Protein AF-A0A1M6T8D4-F1 (afdb_monomer)

Secondary structure (DSSP, 8-state):
-PPPHHHHTHHHHHHHTTHHHHHHHHHH-SS-HHHHHHHHHHHHHHHHHHIIIIITTTTB----S-TTTTHHHHHHHHHHHHHHHHHHHHHHT-EEEE-S---HHHHHHHHHHHHHHHHHHHHHS---HHHHHHHHHHHHHHHHHHH-GGGHHHHHHHHHHHHHHHHHHHHHHHHH-TTHHHHHB-HHHHTS-EETTEEHHHHHHHHHHHHHHHHHHHHHTTEEEE-HHHHHHT--TTSHHHHHHHHHHHHHHHHHHHHHHHHHHHHH----S-HHHHHHHH-

Organism: NCBI:txid1121393

pLDDT: mean 85.68, std 14.43, range [41.94, 98.56]

Mean predicted aligned error: 6.95 Å

Radius of gyration: 19.37 Å; Cα contacts (8 Å, |Δi|>4): 338; chains: 1; bounding box: 54×32×57 Å

InterPro domains:
  IPR017825 Lycopene cyclase domain [PF18916] (131-220)

Sequence (283 aa):
MQSNFLTQYYYLWSVALLVPFWALILYKKRSGWEEIVYIGMLAGAGAMFFDRYVSFRDYWHPQTIFDLYNFESFLYGFFYGGISAKIFEFAAKTDYAPTRPPNPLLLTVVILANAVIFVAMRIVFHLNSVENFVVMLMTTSALLVLIRRDLYKVCAFSGLLILAFNACWYWIILLIYPDAFKDIWSPAIQKGPQLLKIPVLEHWFILAVGCSGSMVYKVMAGSRIAPPEQAEADKEPLRAGRLILRYAGRFAVPIIALGIVLFRMIVFGTTPIHMKKLAAFFM

Foldseek 3Di:
DPDDPCQQCVLQVLLVVLVVVLVVLLVPDPDPNLVLQVQLQVQLVVQLCCCPQAAVPAWWAHRAPDPPSRNSSSSSRNSLLSCLQCVLCVVVVWDKFADDAFDLVVVVVLLVVLLVQLVCCCPVVVDGSLRSLLVSLVVSLVVLCVVVVVCPCQLQVQLVSQLVVVVVSVVVSCVSPVCNCVPITGPVQQPADDDPSHRVSVSSSSSSSSNRSNRVLCNRSNIDIDNPVVRVVSPPDDDRSVSCVVVCVVCVVVVVVSVVLSSCCRRVVDDDPPVVVVVVVVD

Solvent-accessible surface area (backbone atoms only — not comparable to full-atom values): 14925 Å² total; per-residue (Å²): 129,85,76,50,70,69,68,57,45,37,52,55,56,58,42,54,67,42,49,65,57,37,51,48,54,47,71,72,40,92,66,70,51,63,54,31,52,51,44,4,52,54,32,5,55,47,33,24,48,40,46,72,67,59,20,61,81,58,35,49,59,73,56,65,93,45,82,77,70,40,51,60,37,24,51,36,19,22,40,52,32,18,38,33,46,41,48,46,36,66,74,69,68,43,34,61,20,74,74,44,78,57,51,66,67,59,51,51,50,54,54,52,51,39,54,50,48,39,51,46,36,42,71,77,66,62,44,48,49,58,59,30,47,28,54,34,30,42,50,48,32,51,51,51,28,70,77,38,62,87,43,47,61,55,26,55,51,18,10,52,51,40,32,53,52,46,52,52,51,50,48,57,47,40,73,77,40,74,55,51,60,73,76,28,37,27,72,76,52,67,72,44,66,62,53,95,84,38,41,46,64,54,54,49,35,40,24,20,46,8,20,26,46,44,40,54,60,40,62,46,50,24,41,41,85,31,56,52,70,56,17,59,70,59,50,67,88,72,52,67,69,51,48,51,52,61,45,45,68,68,44,45,58,60,52,48,52,50,49,52,51,52,47,45,42,65,69,66,68,50,72,73,71,61,63,68,63,58,52,66,72,76,107

Structure (mmCIF, N/CA/C/O backbone):
data_AF-A0A1M6T8D4-F1
#
_entry.id   AF-A0A1M6T8D4-F1
#
loop_
_atom_site.group_PDB
_atom_site.id
_atom_site.type_symbol
_atom_site.label_atom_id
_atom_site.label_alt_id
_atom_site.label_comp_id
_atom_site.label_asym_id
_atom_site.label_entity_id
_atom_site.label_seq_id
_atom_site.pdbx_PDB_ins_code
_atom_site.Cartn_x
_atom_site.Cartn_y
_atom_site.Cartn_z
_atom_site.occupancy
_atom_site.B_iso_or_equiv
_atom_site.auth_seq_id
_atom_site.auth_comp_id
_atom_site.auth_asym_id
_atom_site.auth_atom_id
_atom_site.pdbx_PDB_model_num
ATOM 1 N N . MET A 1 1 ? 11.322 4.405 -32.050 1.00 53.03 1 MET A N 1
ATOM 2 C CA . MET A 1 1 ? 9.904 4.786 -31.875 1.00 53.03 1 MET A CA 1
ATOM 3 C C . MET A 1 1 ? 9.873 5.991 -30.960 1.00 53.03 1 MET A C 1
ATOM 5 O O . MET A 1 1 ? 10.501 5.929 -29.913 1.00 53.03 1 MET A O 1
ATOM 9 N N . GLN A 1 2 ? 9.235 7.088 -31.364 1.00 53.94 2 GLN A N 1
ATOM 10 C CA . GLN A 1 2 ? 8.987 8.202 -30.447 1.00 53.94 2 GLN A CA 1
ATOM 11 C C . GLN A 1 2 ? 7.985 7.713 -29.395 1.00 53.94 2 GLN A C 1
ATOM 13 O O . GLN A 1 2 ? 6.892 7.281 -29.760 1.00 53.94 2 GLN A O 1
ATOM 18 N N . SER A 1 3 ? 8.368 7.711 -28.117 1.00 71.06 3 SER A N 1
ATOM 19 C CA . SER A 1 3 ? 7.427 7.442 -27.029 1.00 71.06 3 SER A CA 1
ATOM 20 C C . SER A 1 3 ? 6.392 8.559 -27.025 1.00 71.06 3 SER A C 1
ATOM 22 O O . SER A 1 3 ? 6.745 9.736 -26.937 1.00 71.06 3 SER A O 1
ATOM 24 N N . ASN A 1 4 ? 5.113 8.215 -27.162 1.00 84.88 4 ASN A N 1
ATOM 25 C CA . ASN A 1 4 ? 4.063 9.210 -26.995 1.00 84.88 4 ASN A CA 1
ATOM 26 C C . ASN A 1 4 ? 3.994 9.625 -25.511 1.00 84.88 4 ASN A C 1
ATOM 28 O O . ASN A 1 4 ? 4.401 8.875 -24.620 1.00 84.88 4 ASN A O 1
ATOM 32 N N . PHE A 1 5 ? 3.460 10.814 -25.238 1.00 84.88 5 PHE A N 1
ATOM 33 C CA . PHE A 1 5 ? 3.334 11.358 -23.881 1.00 84.88 5 PHE A CA 1
ATOM 34 C C . PHE A 1 5 ? 2.707 10.357 -22.888 1.00 84.88 5 PHE A C 1
ATOM 36 O O . PHE A 1 5 ? 3.157 10.235 -21.753 1.00 84.88 5 PHE A O 1
ATOM 43 N N . LEU A 1 6 ? 1.699 9.594 -23.327 1.00 86.06 6 LEU A N 1
ATOM 44 C CA . LEU A 1 6 ? 0.989 8.625 -22.485 1.00 86.06 6 LEU A CA 1
ATOM 45 C C . LEU A 1 6 ? 1.885 7.477 -22.004 1.00 86.06 6 LEU A C 1
ATOM 47 O O . LEU A 1 6 ? 1.745 7.044 -20.863 1.00 86.06 6 LEU A O 1
ATOM 51 N N . THR A 1 7 ? 2.803 7.003 -22.845 1.00 86.00 7 THR A N 1
ATOM 52 C CA . THR A 1 7 ? 3.765 5.949 -22.481 1.00 86.00 7 THR A CA 1
ATOM 53 C C . THR A 1 7 ? 4.881 6.483 -21.587 1.00 86.00 7 THR A C 1
ATOM 55 O O . THR A 1 7 ? 5.215 5.850 -20.589 1.00 86.00 7 THR A O 1
ATOM 58 N N . GLN A 1 8 ? 5.403 7.677 -21.886 1.00 87.56 8 GLN A N 1
ATOM 59 C CA . GLN A 1 8 ? 6.497 8.290 -21.126 1.00 87.56 8 GLN A CA 1
ATOM 60 C C . GLN A 1 8 ? 6.072 8.690 -19.707 1.00 87.56 8 GLN A C 1
ATOM 62 O O . GLN A 1 8 ? 6.806 8.472 -18.748 1.00 87.56 8 GLN A O 1
ATOM 67 N N . TYR A 1 9 ? 4.869 9.248 -19.558 1.00 90.50 9 TYR A N 1
ATOM 68 C CA . TYR A 1 9 ? 4.347 9.724 -18.272 1.00 90.50 9 TYR A CA 1
ATOM 69 C C . TYR A 1 9 ? 3.345 8.757 -17.642 1.00 90.50 9 TYR A C 1
ATOM 71 O O . TYR A 1 9 ? 2.534 9.159 -16.802 1.00 90.50 9 TYR A O 1
ATOM 79 N N . TYR A 1 10 ? 3.420 7.483 -18.045 1.00 92.69 10 TYR A N 1
ATOM 80 C CA . TYR A 1 10 ? 2.566 6.395 -17.585 1.00 92.69 10 TYR A CA 1
ATOM 81 C C . TYR A 1 10 ? 2.347 6.405 -16.076 1.00 92.69 10 TYR A C 1
ATOM 83 O O . TYR A 1 10 ? 1.214 6.414 -15.589 1.00 92.69 10 TYR A O 1
ATOM 91 N N . TYR A 1 11 ? 3.450 6.438 -15.335 1.00 94.25 11 TYR A N 1
ATOM 92 C CA . TYR A 1 11 ? 3.390 6.253 -13.901 1.00 94.25 11 TYR A CA 1
ATOM 93 C C . TYR A 1 11 ? 2.634 7.393 -13.217 1.00 94.25 11 TYR A C 1
ATOM 95 O O . TYR A 1 11 ? 1.711 7.138 -12.445 1.00 94.25 11 TYR A O 1
ATOM 103 N N . LEU A 1 12 ? 2.919 8.645 -13.587 1.00 95.25 12 LEU A N 1
ATOM 104 C CA . LEU A 1 12 ? 2.241 9.802 -13.009 1.00 95.25 12 LEU A CA 1
ATOM 105 C C . LEU A 1 12 ? 0.730 9.776 -13.263 1.00 95.25 12 LEU A C 1
ATOM 107 O O . LEU A 1 12 ? -0.047 9.966 -12.325 1.00 95.25 12 LEU A O 1
ATOM 111 N N . TRP A 1 13 ? 0.289 9.539 -14.504 1.00 95.50 13 TRP A N 1
ATOM 112 C CA . TRP A 1 13 ? -1.152 9.518 -14.764 1.00 95.50 13 TRP A CA 1
ATOM 113 C C . TRP A 1 13 ? -1.824 8.301 -14.128 1.00 95.50 13 TRP A C 1
ATOM 115 O O . TRP A 1 13 ? -2.956 8.421 -13.660 1.00 95.50 13 TRP A O 1
ATOM 125 N N . SER A 1 14 ? -1.132 7.160 -14.018 1.00 96.12 14 SER A N 1
ATOM 126 C CA . SER A 1 14 ? -1.660 5.987 -13.313 1.00 96.12 14 SER A CA 1
ATOM 127 C C . SER A 1 14 ? -1.903 6.284 -11.828 1.00 96.12 14 SER A C 1
ATOM 129 O O . SER A 1 14 ? -2.940 5.901 -11.283 1.00 96.12 14 SER A O 1
ATOM 131 N N . VAL A 1 15 ? -1.011 7.053 -11.194 1.00 96.94 15 VAL A N 1
ATOM 132 C CA . VAL A 1 15 ? -1.174 7.546 -9.821 1.00 96.94 15 VAL A CA 1
ATOM 133 C C . VAL A 1 15 ? -2.316 8.557 -9.734 1.00 96.94 15 VAL A C 1
ATOM 135 O O . VAL A 1 15 ? -3.113 8.501 -8.797 1.00 96.94 15 VAL A O 1
ATOM 138 N N . ALA A 1 16 ? -2.463 9.439 -10.726 1.00 97.06 16 ALA A N 1
ATOM 139 C CA . ALA A 1 16 ? -3.567 10.396 -10.776 1.00 97.06 16 ALA A CA 1
ATOM 140 C C . ALA A 1 16 ? -4.948 9.708 -10.803 1.00 97.06 16 ALA A C 1
ATOM 142 O O . ALA A 1 16 ? -5.898 10.231 -10.221 1.00 97.06 16 ALA A O 1
ATOM 143 N N . LEU A 1 17 ? -5.061 8.505 -11.385 1.00 97.25 17 LEU A N 1
ATOM 144 C CA . LEU A 1 17 ? -6.298 7.710 -11.357 1.00 97.25 17 LEU A CA 1
ATOM 145 C C . LEU A 1 17 ? -6.717 7.263 -9.947 1.00 97.25 17 LEU A C 1
ATOM 147 O O . LEU A 1 17 ? -7.884 6.930 -9.744 1.00 97.25 17 LEU A O 1
ATOM 151 N N . LEU A 1 18 ? -5.811 7.267 -8.965 1.00 97.81 18 LEU A N 1
ATOM 152 C CA . LEU A 1 18 ? -6.138 6.937 -7.574 1.00 97.81 18 LEU A CA 1
ATOM 153 C C . LEU A 1 18 ? -6.827 8.101 -6.846 1.00 97.81 18 LEU A C 1
ATOM 155 O O . LEU A 1 18 ? -7.581 7.874 -5.896 1.00 97.81 18 LEU A O 1
ATOM 159 N N . VAL A 1 19 ? -6.605 9.342 -7.296 1.00 98.12 19 VAL A N 1
ATOM 160 C CA . VAL A 1 19 ? -7.076 10.562 -6.621 1.00 98.12 19 VAL A CA 1
ATOM 161 C C . VAL A 1 19 ? -8.599 10.597 -6.462 1.00 98.12 19 VAL A C 1
ATOM 163 O O . VAL A 1 19 ? -9.046 10.853 -5.343 1.00 98.12 19 VAL A O 1
ATOM 166 N N . PRO A 1 20 ? -9.429 10.297 -7.485 1.00 97.62 20 PRO A N 1
ATOM 167 C CA . PRO A 1 20 ? -10.883 10.321 -7.329 1.00 97.62 20 PRO A CA 1
ATOM 168 C C . PRO A 1 20 ? -11.388 9.335 -6.270 1.00 97.62 20 PRO A C 1
ATOM 170 O O . PRO A 1 20 ? -12.283 9.669 -5.495 1.00 97.62 20 PRO A O 1
ATOM 173 N N . PHE A 1 21 ? -10.797 8.140 -6.191 1.00 96.69 21 PHE A N 1
ATOM 174 C CA . PHE A 1 21 ? -11.181 7.125 -5.206 1.00 96.69 21 PHE A CA 1
ATOM 175 C C . PHE A 1 21 ? -10.754 7.516 -3.796 1.00 96.69 21 PHE A C 1
ATOM 177 O O . PHE A 1 21 ? -11.548 7.426 -2.859 1.00 96.69 21 PHE A O 1
ATOM 184 N N . TRP A 1 22 ? -9.521 7.999 -3.651 1.00 97.44 22 TRP A N 1
ATOM 185 C CA . TRP A 1 22 ? -9.023 8.502 -2.378 1.00 97.44 22 TRP A CA 1
ATOM 186 C C . TRP A 1 22 ? -9.869 9.681 -1.876 1.00 97.44 22 TRP A C 1
ATOM 188 O O . TRP A 1 22 ? -10.326 9.672 -0.732 1.00 97.44 22 TRP A O 1
ATOM 198 N N . ALA A 1 23 ? -10.165 10.647 -2.752 1.00 96.88 23 ALA A N 1
ATOM 199 C CA . ALA A 1 23 ? -11.003 11.800 -2.440 1.00 96.88 23 ALA A CA 1
ATOM 200 C C . ALA A 1 23 ? -12.442 11.390 -2.097 1.00 96.88 23 ALA A C 1
ATOM 202 O O . ALA A 1 23 ? -13.031 11.955 -1.179 1.00 96.88 23 ALA A O 1
ATOM 203 N N . LEU A 1 24 ? -13.002 10.382 -2.775 1.00 96.31 24 LEU A N 1
ATOM 204 C CA . LEU A 1 24 ? -14.327 9.845 -2.462 1.00 96.31 24 LEU A CA 1
ATOM 205 C C . LEU A 1 24 ? -14.374 9.225 -1.060 1.00 96.31 24 LEU A C 1
ATOM 207 O O . LEU A 1 24 ? -15.311 9.501 -0.307 1.00 96.31 24 LEU A O 1
ATOM 211 N N . ILE A 1 25 ? -13.379 8.407 -0.699 1.00 94.81 25 ILE A N 1
ATOM 212 C CA . ILE A 1 25 ? -13.287 7.807 0.641 1.00 94.81 25 ILE A CA 1
ATOM 213 C C . ILE A 1 25 ? -13.149 8.910 1.693 1.00 94.81 25 ILE A C 1
ATOM 215 O O . ILE A 1 25 ? -13.871 8.886 2.691 1.00 94.81 25 ILE A O 1
ATOM 219 N N . LEU A 1 26 ? -12.280 9.894 1.443 1.00 93.62 26 LEU A N 1
ATOM 220 C CA . LEU A 1 26 ? -12.078 11.035 2.330 1.00 93.62 26 LEU A CA 1
ATOM 221 C C . LEU A 1 26 ? -13.370 11.844 2.515 1.00 93.62 26 LEU A C 1
ATOM 223 O O . LEU A 1 26 ? -13.772 12.102 3.643 1.00 93.62 26 LEU A O 1
ATOM 227 N N . TYR A 1 27 ? -14.056 12.186 1.423 1.00 94.12 27 TYR A N 1
ATOM 228 C CA . TYR A 1 27 ? -15.293 12.968 1.441 1.00 94.12 27 TYR A CA 1
ATOM 229 C C . TYR A 1 27 ? -16.439 12.245 2.161 1.00 94.12 27 TYR A C 1
ATOM 231 O O . TYR A 1 27 ? -17.217 12.859 2.890 1.00 94.12 27 TYR A O 1
ATOM 239 N N . LYS A 1 28 ? -16.562 10.925 1.972 1.00 92.38 28 LYS A N 1
ATOM 240 C CA . LYS A 1 28 ? -17.607 10.122 2.629 1.00 92.38 28 LYS A CA 1
ATOM 241 C C . LYS A 1 28 ? -17.328 9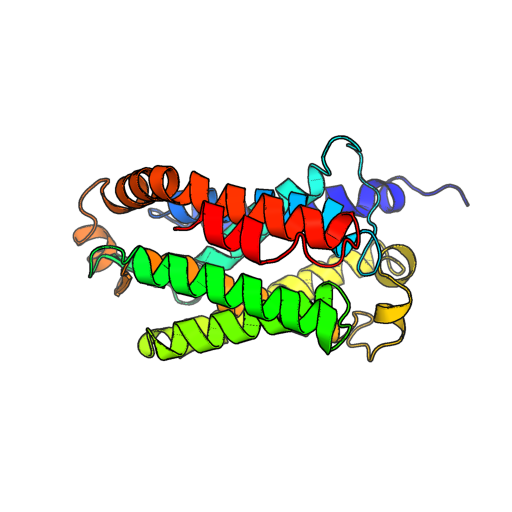.884 4.112 1.00 92.38 28 LYS A C 1
ATOM 243 O O . LYS A 1 28 ? -18.258 9.556 4.853 1.00 92.38 28 LYS A O 1
ATOM 248 N N . LYS A 1 29 ? -16.084 10.040 4.563 1.00 83.38 29 LYS A N 1
ATOM 249 C CA . LYS A 1 29 ? -15.707 9.872 5.965 1.00 83.38 29 LYS A CA 1
ATOM 250 C C . LYS A 1 29 ? -15.914 11.179 6.728 1.00 83.38 29 LYS A C 1
ATOM 252 O O . LYS A 1 29 ? -15.123 12.105 6.636 1.00 83.38 29 LYS A O 1
ATOM 257 N N . ARG A 1 30 ? -16.967 11.217 7.553 1.00 76.81 30 ARG A N 1
ATOM 258 C CA . ARG A 1 30 ? -17.223 12.335 8.484 1.00 76.81 30 ARG A CA 1
ATOM 259 C C . ARG A 1 30 ? -16.130 12.489 9.548 1.00 76.81 30 ARG A C 1
ATOM 261 O O . ARG A 1 30 ? -15.929 13.579 10.065 1.00 76.81 30 ARG A O 1
ATOM 268 N N . SER A 1 31 ? -15.437 11.405 9.890 1.00 77.69 31 SER A N 1
ATOM 269 C CA . SER A 1 31 ? -14.395 11.374 10.919 1.00 77.69 31 SER A CA 1
ATOM 270 C C . SER A 1 31 ? -13.369 10.270 10.634 1.00 77.69 31 SER A C 1
ATOM 272 O O . SER A 1 31 ? -13.644 9.339 9.873 1.00 77.69 31 SER A O 1
ATOM 274 N N . GLY A 1 32 ? -12.174 10.375 11.229 1.00 77.62 32 GLY A N 1
ATOM 275 C CA . GLY A 1 32 ? -11.071 9.436 10.982 1.00 77.62 32 GLY A CA 1
ATOM 276 C C . GLY A 1 32 ? -10.345 9.671 9.654 1.00 77.62 32 GLY A C 1
ATOM 277 O O . GLY A 1 32 ? -9.697 8.758 9.139 1.00 77.62 32 GLY A O 1
ATOM 278 N N . TRP A 1 33 ? -10.456 10.877 9.089 1.00 86.94 33 TRP A N 1
ATOM 279 C CA . TRP A 1 33 ? -9.688 11.294 7.912 1.00 86.94 33 TRP A CA 1
ATOM 280 C C . TRP A 1 33 ? -8.189 11.351 8.217 1.00 86.94 33 TRP A C 1
ATOM 282 O O . TRP A 1 33 ? -7.358 11.137 7.336 1.00 86.94 33 TRP A O 1
ATOM 292 N N . GLU A 1 34 ? -7.842 11.585 9.482 1.00 83.88 34 GLU A N 1
ATOM 293 C CA . GLU A 1 34 ? -6.470 11.627 9.958 1.00 83.88 34 GLU A CA 1
ATOM 294 C C . GLU A 1 34 ? -5.766 10.301 9.687 1.00 83.88 34 GLU A C 1
ATOM 296 O O . GLU A 1 34 ? -4.620 10.292 9.265 1.00 83.88 34 GLU A O 1
ATOM 301 N N . GLU A 1 35 ? -6.458 9.173 9.864 1.00 85.50 35 GLU A N 1
ATOM 302 C CA . GLU A 1 35 ? -5.905 7.849 9.576 1.00 85.50 35 GLU A CA 1
ATOM 303 C C . GLU A 1 35 ? -5.572 7.685 8.090 1.00 85.50 35 GLU A C 1
ATOM 305 O O . GLU A 1 35 ? -4.501 7.176 7.766 1.00 85.50 35 GLU A O 1
ATOM 310 N N . ILE A 1 36 ? -6.439 8.170 7.194 1.00 91.56 36 ILE A N 1
ATOM 311 C CA . ILE A 1 36 ? -6.199 8.142 5.743 1.00 91.56 36 ILE A CA 1
ATOM 312 C C . ILE A 1 36 ? -4.914 8.903 5.419 1.00 91.56 36 ILE A C 1
ATOM 314 O O . ILE A 1 36 ? -4.052 8.391 4.707 1.00 91.56 36 ILE A O 1
ATOM 318 N N . VAL A 1 37 ? -4.777 10.113 5.965 1.00 91.25 37 VAL A N 1
ATOM 319 C CA . VAL A 1 37 ? -3.615 10.971 5.719 1.00 91.25 37 VAL A CA 1
ATOM 320 C C . VAL A 1 37 ? -2.362 10.391 6.371 1.00 91.25 37 VAL A C 1
ATOM 322 O O . VAL A 1 37 ? -1.332 10.308 5.715 1.00 91.25 37 VAL A O 1
ATOM 325 N N . TYR A 1 38 ? -2.420 9.946 7.627 1.00 86.00 38 TYR A N 1
ATOM 326 C CA . TYR A 1 38 ? -1.253 9.423 8.343 1.00 86.00 38 TYR A CA 1
ATOM 327 C C . TYR A 1 38 ? -0.745 8.112 7.751 1.00 86.00 38 TYR A C 1
ATOM 329 O O . TYR A 1 38 ? 0.457 7.978 7.519 1.00 86.00 38 TYR A O 1
ATOM 337 N N . ILE A 1 39 ? -1.635 7.152 7.489 1.00 88.56 39 ILE A N 1
ATOM 338 C CA . ILE A 1 39 ? -1.240 5.897 6.845 1.00 88.56 39 ILE A CA 1
ATOM 339 C C . ILE A 1 39 ? -0.781 6.163 5.415 1.00 88.56 39 ILE A C 1
ATOM 341 O O . ILE A 1 39 ? 0.224 5.588 5.007 1.00 88.56 39 ILE A O 1
ATOM 345 N N . GLY A 1 40 ? -1.422 7.094 4.703 1.00 93.75 40 GLY A N 1
ATOM 346 C CA . GLY A 1 40 ? -0.935 7.584 3.418 1.00 93.75 40 GLY A CA 1
ATOM 347 C C . GLY A 1 40 ? 0.495 8.122 3.511 1.00 93.75 40 GLY A C 1
ATOM 348 O O . GLY A 1 40 ? 1.368 7.659 2.791 1.00 93.75 40 GLY A O 1
ATOM 349 N N . MET A 1 41 ? 0.795 9.033 4.438 1.00 92.00 41 MET A N 1
ATOM 350 C CA . MET A 1 41 ? 2.144 9.593 4.603 1.00 92.00 41 MET A CA 1
ATOM 351 C C . MET A 1 41 ? 3.197 8.510 4.871 1.00 92.00 41 MET A C 1
ATOM 353 O O . MET A 1 41 ? 4.269 8.526 4.264 1.00 92.00 41 MET A O 1
ATOM 357 N N . LEU A 1 42 ? 2.891 7.552 5.754 1.00 88.94 42 LEU A N 1
ATOM 358 C CA . LEU A 1 42 ? 3.794 6.442 6.064 1.00 88.94 42 LEU A CA 1
ATOM 359 C C . LEU A 1 42 ? 3.994 5.516 4.860 1.00 88.94 42 LEU A C 1
ATOM 361 O O . LEU A 1 42 ? 5.126 5.144 4.555 1.00 88.94 42 LEU A O 1
ATOM 365 N N . ALA A 1 43 ? 2.913 5.167 4.162 1.00 93.31 43 ALA A N 1
ATOM 366 C CA . ALA A 1 43 ? 2.962 4.323 2.976 1.00 93.31 43 ALA A CA 1
ATOM 367 C C . ALA A 1 43 ? 3.665 5.020 1.804 1.00 93.31 43 ALA A C 1
ATOM 369 O O . ALA A 1 43 ? 4.441 4.378 1.108 1.00 93.31 43 ALA A O 1
ATOM 370 N N . GLY A 1 44 ? 3.470 6.327 1.622 1.00 95.19 44 GLY A N 1
ATOM 371 C CA . GLY A 1 44 ? 4.169 7.143 0.630 1.00 95.19 44 GLY A CA 1
ATOM 372 C C . GLY A 1 44 ? 5.669 7.194 0.890 1.00 95.19 44 GLY A C 1
ATOM 373 O O . GLY A 1 44 ? 6.464 6.877 0.008 1.00 95.19 44 GLY A O 1
ATOM 374 N N . ALA A 1 45 ? 6.081 7.507 2.122 1.00 91.62 45 ALA A N 1
ATOM 375 C CA . ALA A 1 45 ? 7.497 7.487 2.492 1.00 91.62 45 ALA A CA 1
ATOM 376 C C . ALA A 1 45 ? 8.112 6.082 2.331 1.00 91.62 45 ALA A C 1
ATOM 378 O O . ALA A 1 45 ? 9.230 5.943 1.832 1.00 91.62 45 ALA A O 1
ATOM 379 N N . GLY A 1 46 ? 7.366 5.040 2.711 1.00 90.25 46 GLY A N 1
ATOM 380 C CA . GLY A 1 46 ? 7.769 3.647 2.537 1.00 90.25 46 GLY A CA 1
ATOM 381 C C . GLY A 1 46 ? 7.911 3.244 1.069 1.00 90.25 46 GLY A C 1
ATOM 382 O O . GLY A 1 46 ? 8.911 2.628 0.712 1.00 90.25 46 GLY A O 1
ATOM 383 N N . ALA A 1 47 ? 6.961 3.627 0.215 1.00 93.31 47 ALA A N 1
ATOM 384 C CA . ALA A 1 47 ? 6.985 3.355 -1.220 1.00 93.31 47 ALA A CA 1
ATOM 385 C C . ALA A 1 47 ? 8.155 4.068 -1.901 1.00 93.31 47 ALA A C 1
ATOM 387 O O . ALA A 1 47 ? 8.887 3.442 -2.657 1.00 93.31 47 ALA A O 1
ATOM 388 N N . MET A 1 48 ? 8.398 5.334 -1.560 1.00 92.31 48 MET A N 1
ATOM 389 C CA . MET A 1 48 ? 9.554 6.097 -2.029 1.00 92.31 48 MET A CA 1
ATOM 390 C C . MET A 1 48 ? 10.886 5.411 -1.680 1.00 92.31 48 MET A C 1
ATOM 392 O O . MET A 1 48 ? 11.766 5.268 -2.529 1.00 92.31 48 MET A O 1
ATOM 396 N N . PHE A 1 49 ? 11.031 4.950 -0.433 1.00 89.75 49 PHE A N 1
ATOM 397 C CA . PHE A 1 49 ? 12.222 4.224 0.012 1.00 89.75 49 PHE A CA 1
ATOM 398 C C . PHE A 1 49 ? 12.366 2.867 -0.687 1.00 89.75 49 PHE A C 1
ATOM 400 O O . PHE A 1 49 ? 13.446 2.530 -1.178 1.00 89.75 49 PHE A O 1
ATOM 407 N N . PHE A 1 50 ? 11.285 2.086 -0.716 1.00 89.56 50 PHE A N 1
ATOM 408 C CA . PHE A 1 50 ? 11.260 0.756 -1.313 1.00 89.56 50 PHE A CA 1
ATOM 409 C C . PHE A 1 50 ? 11.624 0.816 -2.791 1.00 89.56 50 PHE A C 1
ATOM 411 O O . PHE A 1 50 ? 12.511 0.089 -3.237 1.00 89.56 50 PHE A O 1
ATOM 418 N N . ASP A 1 51 ? 10.987 1.727 -3.518 1.00 90.50 51 ASP A N 1
ATOM 419 C CA . ASP A 1 51 ? 11.193 1.903 -4.940 1.00 90.50 51 ASP A CA 1
ATOM 420 C C . ASP A 1 51 ? 12.669 2.180 -5.241 1.00 90.50 51 ASP A C 1
ATOM 422 O O . ASP A 1 51 ? 13.317 1.393 -5.930 1.00 90.50 51 ASP A O 1
ATOM 426 N N . ARG A 1 52 ? 13.244 3.203 -4.594 1.00 87.56 52 ARG A N 1
ATOM 427 C CA . ARG A 1 52 ? 14.617 3.656 -4.848 1.00 87.56 52 ARG A CA 1
ATOM 428 C C . ARG A 1 52 ? 15.702 2.673 -4.410 1.00 87.56 52 ARG A C 1
ATOM 430 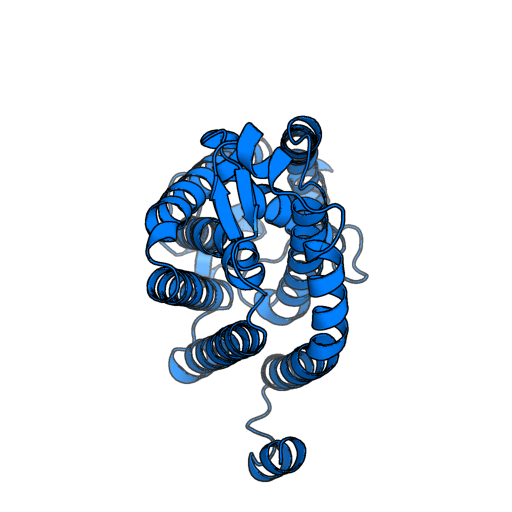O O . ARG A 1 52 ? 16.713 2.544 -5.100 1.00 87.56 52 ARG A O 1
ATOM 437 N N . TYR A 1 53 ? 15.555 2.053 -3.242 1.00 86.94 53 TYR A N 1
ATOM 438 C CA . TYR A 1 53 ? 16.676 1.367 -2.585 1.00 86.94 53 TYR A CA 1
ATOM 439 C C . TYR A 1 53 ? 16.551 -0.144 -2.534 1.00 86.94 53 TYR A C 1
ATOM 441 O O . TYR A 1 53 ? 17.558 -0.827 -2.349 1.00 86.94 53 TYR A O 1
ATOM 449 N N . VAL A 1 54 ? 15.339 -0.665 -2.681 1.00 87.81 54 VAL A N 1
ATOM 450 C CA . VAL A 1 54 ? 15.079 -2.098 -2.568 1.00 87.81 54 VAL A CA 1
ATOM 451 C C . VAL A 1 54 ? 14.764 -2.657 -3.948 1.00 87.81 54 VAL A C 1
ATOM 453 O O . VAL A 1 54 ? 15.449 -3.555 -4.424 1.00 87.81 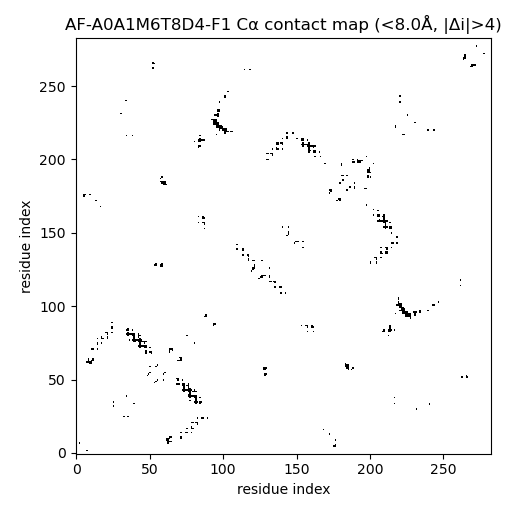54 VAL A O 1
ATOM 456 N N . SER A 1 55 ? 13.780 -2.064 -4.616 1.00 90.38 55 SER A N 1
ATOM 457 C CA . SER A 1 55 ? 13.103 -2.678 -5.750 1.00 90.38 55 SER A CA 1
ATOM 458 C C . SER A 1 55 ? 13.693 -2.313 -7.118 1.00 90.38 55 SER A C 1
ATOM 460 O O . SER A 1 55 ? 13.572 -3.092 -8.062 1.00 90.38 55 SER A O 1
ATOM 462 N N . PHE A 1 56 ? 14.430 -1.195 -7.200 1.00 87.44 56 PHE A N 1
ATOM 463 C CA . PHE A 1 56 ? 15.060 -0.674 -8.423 1.00 87.44 56 PHE A CA 1
ATOM 464 C C . PHE A 1 56 ? 16.104 -1.606 -9.067 1.00 87.44 56 PHE A C 1
ATOM 466 O O . PHE A 1 56 ? 16.782 -1.206 -10.002 1.00 87.44 56 PHE A O 1
ATOM 473 N N . ARG A 1 57 ? 16.337 -2.827 -8.585 1.00 88.69 57 ARG A N 1
ATOM 474 C CA . ARG A 1 57 ? 17.269 -3.767 -9.242 1.00 88.69 57 ARG A CA 1
ATOM 475 C C . ARG A 1 57 ? 16.591 -4.999 -9.816 1.00 88.69 57 ARG A C 1
ATOM 477 O O . ARG A 1 57 ? 17.141 -5.601 -10.731 1.00 88.69 57 ARG A O 1
ATOM 484 N N . ASP A 1 58 ? 15.459 -5.405 -9.257 1.00 93.31 58 ASP A N 1
ATOM 485 C CA . ASP A 1 58 ? 14.886 -6.728 -9.506 1.00 93.31 58 ASP A CA 1
ATOM 486 C C . ASP A 1 58 ? 13.353 -6.757 -9.563 1.00 93.31 58 ASP A C 1
ATOM 488 O O . ASP A 1 58 ? 12.795 -7.812 -9.871 1.00 93.31 58 ASP A O 1
ATOM 492 N N . TYR A 1 59 ? 12.669 -5.634 -9.318 1.00 94.44 59 TYR A N 1
ATOM 493 C CA . TYR A 1 59 ? 11.210 -5.580 -9.301 1.00 94.44 59 TYR A CA 1
ATOM 494 C C . TYR A 1 59 ? 10.616 -4.835 -10.498 1.00 94.44 59 TYR A C 1
ATOM 496 O O . TYR A 1 59 ? 10.095 -5.456 -11.421 1.00 94.44 59 TYR A O 1
ATOM 504 N N . TRP A 1 60 ? 10.662 -3.510 -10.467 1.00 92.19 60 TRP A N 1
ATOM 505 C CA . TRP A 1 60 ? 9.973 -2.639 -11.410 1.00 92.19 60 TRP A CA 1
ATOM 506 C C . TRP A 1 60 ? 10.742 -1.320 -11.536 1.00 92.19 60 TRP A C 1
ATOM 508 O O . TRP A 1 60 ? 11.450 -0.921 -10.609 1.00 92.19 60 TRP A O 1
ATOM 518 N N . HIS A 1 61 ? 10.662 -0.680 -12.703 1.00 90.06 61 HIS A N 1
ATOM 519 C CA . HIS A 1 61 ? 11.460 0.506 -13.027 1.00 90.06 61 HIS A CA 1
ATOM 520 C C . HIS A 1 61 ? 10.635 1.512 -13.843 1.00 90.06 61 HIS A C 1
ATOM 522 O O . HIS A 1 61 ? 10.873 1.686 -15.042 1.00 90.06 61 HIS A O 1
ATOM 528 N N . PRO A 1 62 ? 9.623 2.154 -13.236 1.00 91.12 62 PRO A N 1
ATOM 529 C CA . PRO A 1 62 ? 8.831 3.147 -13.944 1.00 91.12 62 PRO A CA 1
ATOM 530 C C . PRO A 1 62 ? 9.683 4.369 -14.303 1.00 91.12 62 PRO A C 1
ATOM 532 O O . PRO A 1 62 ? 10.579 4.766 -13.558 1.00 91.12 62 PRO A O 1
ATOM 535 N N . GLN A 1 63 ? 9.368 5.002 -15.433 1.00 89.62 63 GLN A N 1
ATOM 536 C CA . GLN A 1 63 ? 9.885 6.335 -15.731 1.00 89.62 63 GLN A CA 1
ATOM 537 C C . GLN A 1 63 ? 9.157 7.364 -14.856 1.00 89.62 63 GLN A C 1
ATOM 539 O O . GLN A 1 63 ? 7.924 7.408 -14.822 1.00 89.62 63 GLN A O 1
ATOM 544 N N . THR A 1 64 ? 9.928 8.182 -14.144 1.00 91.31 64 THR A N 1
ATOM 545 C CA . THR A 1 64 ? 9.452 9.283 -13.295 1.00 91.31 64 THR A CA 1
ATOM 546 C C . THR A 1 64 ? 9.757 10.626 -13.956 1.00 91.31 64 THR A C 1
ATOM 548 O O . THR A 1 64 ? 10.732 10.748 -14.694 1.00 91.31 64 THR A O 1
ATOM 551 N N . ILE A 1 65 ? 8.942 11.652 -13.698 1.00 88.62 65 ILE A N 1
ATOM 552 C CA . ILE A 1 65 ? 9.238 13.037 -14.104 1.00 88.62 65 ILE A CA 1
ATOM 553 C C . ILE A 1 65 ? 10.313 13.615 -13.193 1.00 88.62 65 ILE A C 1
ATOM 555 O O . ILE A 1 65 ? 11.216 14.319 -13.646 1.00 88.62 65 ILE A O 1
ATOM 559 N N . PHE A 1 66 ? 10.197 13.325 -11.898 1.00 82.81 66 PHE A N 1
ATOM 560 C CA . PHE A 1 66 ? 11.107 13.828 -10.886 1.00 82.81 66 PHE A CA 1
ATOM 561 C C . PHE A 1 66 ? 12.086 12.733 -10.463 1.00 82.81 66 PHE A C 1
ATOM 563 O O . PHE A 1 66 ? 11.800 11.929 -9.579 1.00 82.81 66 PHE A O 1
ATOM 570 N N . ASP A 1 67 ? 13.290 12.764 -11.038 1.00 76.62 67 ASP A N 1
ATOM 571 C CA . ASP A 1 67 ? 14.406 11.903 -10.610 1.00 76.62 67 ASP A CA 1
ATOM 572 C C . ASP A 1 67 ? 14.810 12.152 -9.146 1.00 76.62 67 ASP A C 1
ATOM 574 O O . ASP A 1 67 ? 15.417 11.300 -8.486 1.00 76.62 67 ASP A O 1
ATOM 578 N N . LEU A 1 68 ? 14.482 13.338 -8.619 1.00 68.38 68 LEU A N 1
ATOM 579 C CA . LEU A 1 68 ? 14.738 13.699 -7.234 1.00 68.38 68 LEU A CA 1
ATOM 580 C C . LEU A 1 68 ? 13.726 12.984 -6.324 1.00 68.38 68 LEU A C 1
ATOM 582 O O . LEU A 1 68 ? 12.618 13.462 -6.092 1.00 68.38 68 LEU A O 1
ATOM 586 N N . TYR A 1 69 ? 14.153 11.843 -5.784 1.00 71.44 69 TYR A N 1
ATOM 587 C CA . TYR A 1 69 ? 13.444 11.055 -4.771 1.00 71.44 69 TYR A CA 1
ATOM 588 C C . TYR A 1 69 ? 12.155 10.353 -5.229 1.00 71.44 69 TYR A C 1
ATOM 590 O O . TYR A 1 69 ? 11.359 10.017 -4.366 1.00 71.44 69 TYR A O 1
ATOM 598 N N . ASN A 1 70 ? 11.947 10.075 -6.522 1.00 86.69 70 ASN A N 1
ATOM 599 C CA . ASN A 1 70 ? 10.798 9.296 -7.026 1.00 86.69 70 ASN A CA 1
ATOM 600 C C . ASN A 1 70 ? 9.461 9.756 -6.401 1.00 86.69 70 ASN A C 1
ATOM 602 O O . ASN A 1 70 ? 8.756 8.981 -5.744 1.00 86.69 70 ASN A O 1
ATOM 606 N N . PHE A 1 71 ? 9.136 11.044 -6.542 1.00 92.75 71 PHE A N 1
ATOM 607 C CA . PHE A 1 71 ? 7.971 11.659 -5.892 1.00 92.75 71 PHE A CA 1
ATOM 608 C C . PHE A 1 71 ? 6.645 10.980 -6.278 1.00 92.75 71 PHE A C 1
ATOM 610 O O . PHE A 1 71 ? 5.723 10.880 -5.470 1.00 92.75 71 PHE A O 1
ATOM 617 N N . GLU A 1 72 ? 6.560 10.435 -7.486 1.00 94.94 72 GLU A N 1
ATOM 618 C CA . GLU A 1 72 ? 5.432 9.641 -7.964 1.00 94.94 72 GLU A CA 1
ATOM 619 C C . GLU A 1 72 ? 5.222 8.379 -7.116 1.00 94.94 72 GLU A C 1
ATOM 621 O O . GLU A 1 72 ? 4.081 8.029 -6.824 1.00 94.94 72 GLU A O 1
ATOM 626 N N . SER A 1 73 ? 6.299 7.755 -6.628 1.00 94.88 73 SER A N 1
ATOM 627 C CA . SER A 1 73 ? 6.237 6.622 -5.695 1.00 94.88 73 SER A CA 1
ATOM 628 C C . SER A 1 73 ? 5.757 7.030 -4.314 1.00 94.88 73 SER A C 1
ATOM 630 O O . SER A 1 73 ? 4.990 6.291 -3.691 1.00 94.88 73 SER A O 1
ATOM 632 N N . PHE A 1 74 ? 6.103 8.237 -3.865 1.00 95.62 74 PHE A N 1
ATOM 633 C CA . PHE A 1 74 ? 5.484 8.808 -2.674 1.00 95.62 74 PHE A CA 1
ATOM 634 C C . PHE A 1 74 ? 3.973 9.004 -2.862 1.00 95.62 74 PHE A C 1
ATOM 636 O O . PHE A 1 74 ? 3.194 8.565 -2.017 1.00 95.62 74 PHE A O 1
ATOM 643 N N . LEU A 1 75 ? 3.547 9.613 -3.973 1.00 97.38 75 LEU A N 1
ATOM 644 C CA . LEU A 1 75 ? 2.128 9.842 -4.259 1.00 97.38 75 LEU A CA 1
ATOM 645 C C . LEU A 1 75 ? 1.347 8.530 -4.399 1.00 97.38 75 LEU A C 1
ATOM 647 O O . LEU A 1 75 ? 0.259 8.408 -3.834 1.00 97.38 75 LEU A O 1
ATOM 651 N N . TYR A 1 76 ? 1.915 7.537 -5.090 1.00 97.25 76 TYR A N 1
ATOM 652 C CA . TYR A 1 76 ? 1.346 6.196 -5.192 1.00 97.25 76 TYR A CA 1
ATOM 653 C C . TYR A 1 76 ? 1.103 5.607 -3.802 1.00 97.25 76 TYR A C 1
ATOM 655 O O . TYR A 1 76 ? -0.034 5.284 -3.459 1.00 97.25 76 TYR A O 1
ATOM 663 N N . GLY A 1 77 ? 2.146 5.538 -2.966 1.00 96.75 77 GLY A N 1
ATOM 664 C CA . GLY A 1 77 ? 2.022 5.012 -1.609 1.00 96.75 77 GLY A CA 1
ATOM 665 C C . GLY A 1 77 ? 1.052 5.826 -0.749 1.00 96.75 77 GLY A C 1
ATOM 666 O O . GLY A 1 77 ? 0.292 5.242 0.020 1.00 96.75 77 GLY A O 1
ATOM 667 N N . PHE A 1 78 ? 1.005 7.149 -0.921 1.00 97.44 78 PHE A N 1
ATOM 668 C CA . PHE A 1 78 ? 0.090 8.026 -0.196 1.00 97.44 78 PHE A CA 1
ATOM 669 C C . PHE A 1 78 ? -1.377 7.733 -0.505 1.00 97.44 78 PHE A C 1
ATOM 671 O O . PHE A 1 78 ? -2.159 7.444 0.408 1.00 97.44 78 PHE A O 1
ATOM 678 N N . PHE A 1 79 ? -1.756 7.761 -1.784 1.00 98.25 79 PHE A N 1
ATOM 679 C CA . PHE A 1 79 ? -3.140 7.509 -2.174 1.00 98.25 79 PHE A CA 1
ATOM 680 C C . PHE A 1 79 ? -3.519 6.048 -1.933 1.00 98.25 79 PHE A C 1
ATOM 682 O O . PHE A 1 79 ? -4.546 5.770 -1.311 1.00 98.25 79 PHE A O 1
ATOM 689 N N . TYR A 1 80 ? -2.672 5.109 -2.352 1.00 97.81 80 TYR A N 1
ATOM 690 C CA . TYR A 1 80 ? -2.956 3.682 -2.241 1.00 97.81 80 TYR A CA 1
ATOM 691 C C . TYR A 1 80 ? -2.985 3.203 -0.784 1.00 97.81 80 TYR A C 1
ATOM 693 O O . TYR A 1 80 ? -3.890 2.468 -0.384 1.00 97.81 80 TYR A O 1
ATOM 701 N N . GLY A 1 81 ? -2.048 3.671 0.047 1.00 96.31 81 GLY A N 1
ATOM 702 C CA . GLY A 1 81 ? -2.017 3.388 1.481 1.00 96.31 81 GLY A CA 1
ATOM 703 C C . GLY A 1 81 ? -3.231 3.955 2.214 1.00 96.31 81 GLY A C 1
ATOM 704 O O . GLY A 1 81 ? -3.848 3.249 3.013 1.00 96.31 81 GLY A O 1
ATOM 705 N N . GLY A 1 82 ? -3.632 5.190 1.892 1.00 96.00 82 GLY A N 1
ATOM 706 C CA . GLY A 1 82 ? -4.846 5.800 2.439 1.00 96.00 82 GLY A CA 1
ATOM 707 C C . GLY A 1 82 ? -6.126 5.052 2.043 1.00 96.00 82 GLY A C 1
ATOM 708 O O . GLY A 1 82 ? -6.989 4.820 2.892 1.00 96.00 82 GLY A O 1
ATOM 709 N N . ILE A 1 83 ? -6.230 4.613 0.781 1.00 97.25 83 ILE A N 1
ATOM 710 C CA . ILE A 1 83 ? -7.334 3.762 0.304 1.00 97.25 83 ILE A CA 1
ATOM 711 C C . ILE A 1 83 ? -7.343 2.435 1.080 1.00 97.25 83 ILE A C 1
ATOM 713 O O . ILE A 1 83 ? -8.369 2.070 1.656 1.00 97.25 83 ILE A O 1
ATOM 717 N N . SER A 1 84 ? -6.200 1.744 1.161 1.00 96.44 84 SER A N 1
ATOM 718 C CA . SER A 1 84 ? -6.059 0.453 1.854 1.00 96.44 84 SER A CA 1
ATOM 719 C C . SER A 1 84 ? -6.444 0.518 3.335 1.00 96.44 84 SER A C 1
ATOM 721 O O . SER A 1 84 ? -7.140 -0.370 3.834 1.00 96.44 84 SER A O 1
ATOM 723 N N . ALA A 1 85 ? -6.090 1.605 4.027 1.00 93.62 85 ALA A N 1
ATOM 724 C CA . ALA A 1 85 ? -6.435 1.800 5.434 1.00 93.62 85 ALA A CA 1
ATOM 725 C C . ALA A 1 85 ? -7.956 1.775 5.685 1.00 93.62 85 ALA A C 1
ATOM 727 O O . ALA A 1 85 ? -8.419 1.228 6.689 1.00 93.62 85 ALA A O 1
ATOM 728 N N . LYS A 1 86 ? -8.748 2.335 4.758 1.00 94.69 86 LYS A N 1
ATOM 729 C CA . LYS A 1 86 ? -10.187 2.575 4.955 1.00 94.69 86 LYS A CA 1
ATOM 730 C C . LYS A 1 86 ? -11.125 1.771 4.068 1.00 94.69 86 LYS A C 1
ATOM 732 O O . LYS A 1 86 ? -12.333 1.824 4.307 1.00 94.69 86 LYS A O 1
ATOM 737 N N . ILE A 1 87 ? -10.628 0.993 3.108 1.00 95.94 87 ILE A N 1
ATOM 738 C CA . ILE A 1 87 ? -11.493 0.326 2.124 1.00 95.94 87 ILE A CA 1
ATOM 739 C C . ILE A 1 87 ? -12.541 -0.597 2.761 1.00 95.94 87 ILE A C 1
ATOM 741 O O . ILE A 1 87 ? -13.689 -0.623 2.323 1.00 95.94 87 ILE A O 1
ATOM 745 N N . PHE A 1 88 ? -12.188 -1.304 3.839 1.00 95.75 88 PHE A N 1
ATOM 746 C CA . PHE A 1 88 ? -13.129 -2.184 4.530 1.00 95.75 88 PHE A CA 1
ATOM 747 C C . PHE A 1 88 ? -14.233 -1.405 5.222 1.00 95.75 88 PHE A C 1
ATOM 749 O O . PHE A 1 88 ? -15.397 -1.752 5.096 1.00 95.75 88 PHE A O 1
ATOM 756 N N . GLU A 1 89 ? -13.886 -0.333 5.930 1.00 93.69 89 GLU A N 1
ATOM 757 C CA . GLU A 1 89 ? -14.878 0.509 6.597 1.00 93.69 89 GLU A CA 1
ATOM 758 C C . GLU A 1 89 ? -15.808 1.185 5.597 1.00 93.69 89 GLU A C 1
ATOM 760 O O . GLU A 1 89 ? -17.003 1.325 5.850 1.00 93.69 89 GLU A O 1
ATOM 765 N N . PHE A 1 90 ? -15.248 1.599 4.462 1.00 94.31 90 PHE A N 1
ATOM 766 C CA . PHE A 1 90 ? -16.004 2.171 3.364 1.00 94.31 90 PHE A CA 1
ATOM 767 C C . PHE A 1 90 ? -17.015 1.160 2.801 1.00 94.31 90 PHE A C 1
ATOM 769 O O . PHE A 1 90 ? -18.193 1.487 2.672 1.00 94.31 90 PHE A O 1
ATOM 776 N N . ALA A 1 91 ? -16.589 -0.080 2.538 1.00 95.56 91 ALA A N 1
ATOM 777 C CA . ALA A 1 91 ? -17.452 -1.124 1.985 1.00 95.56 91 ALA A CA 1
ATOM 778 C C . ALA A 1 91 ? -18.470 -1.675 3.003 1.00 95.56 91 ALA A C 1
ATOM 780 O O . ALA A 1 91 ? -19.644 -1.846 2.680 1.00 95.56 91 ALA A O 1
ATOM 781 N N . ALA A 1 92 ? -18.037 -1.931 4.239 1.00 94.25 92 ALA A N 1
ATOM 782 C CA . ALA A 1 92 ? -18.857 -2.526 5.293 1.00 94.25 92 ALA A CA 1
ATOM 783 C C . ALA A 1 92 ? -19.739 -1.506 6.033 1.00 94.25 92 ALA A C 1
ATOM 785 O O . ALA A 1 92 ? -20.571 -1.906 6.845 1.00 94.25 92 ALA A O 1
ATOM 786 N N . LYS A 1 93 ? -19.569 -0.200 5.773 1.00 92.12 93 LYS A N 1
ATOM 787 C CA . LYS A 1 93 ? -20.250 0.898 6.485 1.00 92.12 93 LYS A CA 1
ATOM 788 C C . LYS A 1 93 ? -20.061 0.828 8.008 1.00 92.12 93 LYS A C 1
ATOM 790 O O . LYS A 1 93 ? -20.962 1.158 8.775 1.00 92.12 93 LYS A O 1
ATOM 795 N N . THR A 1 94 ? -18.879 0.399 8.440 1.00 90.94 94 THR A N 1
ATOM 796 C CA . THR A 1 94 ? -18.487 0.313 9.854 1.00 90.94 94 THR A CA 1
ATOM 797 C C . THR A 1 94 ? -17.467 1.391 10.204 1.00 90.94 94 THR A C 1
ATOM 799 O O . THR A 1 94 ? -16.782 1.916 9.322 1.00 90.94 94 THR A O 1
ATOM 802 N N . ASP A 1 95 ? -17.311 1.678 11.494 1.00 89.50 95 ASP A N 1
ATOM 803 C CA . ASP A 1 95 ? -16.233 2.528 12.004 1.00 89.50 95 ASP A CA 1
ATOM 804 C C . ASP A 1 95 ? -15.524 1.843 13.188 1.00 89.50 95 ASP A C 1
ATOM 806 O O . ASP A 1 95 ? -15.857 0.713 13.568 1.00 89.50 95 ASP A O 1
ATOM 810 N N . TYR A 1 96 ? -1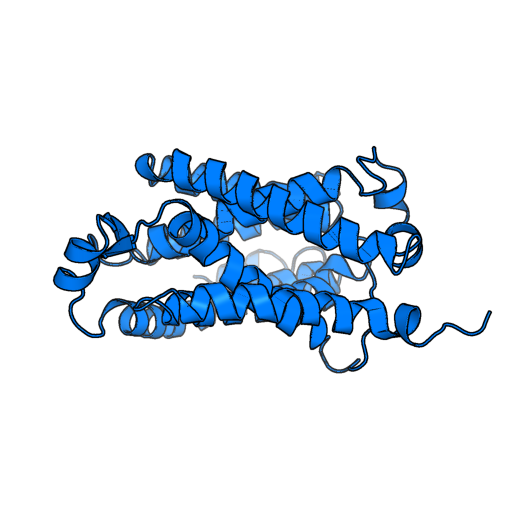4.502 2.498 13.733 1.00 87.25 96 TYR A N 1
ATOM 811 C CA . TYR A 1 96 ? -13.718 1.993 14.848 1.00 87.25 96 TYR A CA 1
ATOM 812 C C . TYR A 1 96 ? -13.767 2.931 16.049 1.00 87.25 96 TYR A C 1
ATOM 814 O O . TYR A 1 96 ? -13.541 4.134 15.935 1.00 87.25 96 TYR A O 1
ATOM 822 N N . ALA A 1 97 ? -14.002 2.341 17.220 1.00 85.06 97 ALA A N 1
ATOM 823 C CA . ALA A 1 97 ? -13.943 3.021 18.506 1.00 85.06 97 ALA A CA 1
ATOM 824 C C . ALA A 1 97 ? -12.654 2.627 19.251 1.00 85.06 97 ALA A C 1
ATOM 826 O O . ALA A 1 97 ? -12.266 1.449 19.226 1.00 85.06 97 ALA A O 1
ATOM 827 N N . PRO A 1 98 ? -11.968 3.564 19.926 1.00 82.44 98 PRO A N 1
ATOM 828 C CA . PRO A 1 98 ? -10.841 3.227 20.788 1.00 82.44 98 PRO A CA 1
ATOM 829 C C . PRO A 1 98 ? -11.312 2.330 21.944 1.00 82.44 98 PRO A C 1
ATOM 831 O O . PRO A 1 98 ? -12.364 2.559 22.529 1.00 82.44 98 PRO A O 1
ATOM 834 N N . THR A 1 99 ? -10.540 1.294 22.284 1.00 83.69 99 THR A N 1
ATOM 835 C CA . THR A 1 99 ? -10.870 0.404 23.424 1.00 83.69 99 THR A CA 1
ATOM 836 C C . THR A 1 99 ? -9.747 0.212 24.409 1.00 83.69 99 THR A C 1
ATOM 838 O O . THR A 1 99 ? -9.989 -0.071 25.579 1.00 83.69 99 THR A O 1
ATOM 841 N N . ARG A 1 100 ? -8.508 0.294 23.931 1.00 80.38 100 ARG A N 1
ATOM 842 C CA . ARG A 1 100 ? -7.314 0.036 24.721 1.00 80.38 100 ARG A CA 1
ATOM 843 C C . ARG A 1 100 ? -6.271 1.089 24.386 1.00 80.38 100 ARG A C 1
ATOM 845 O O . ARG A 1 100 ? -6.243 1.562 23.249 1.00 80.38 100 ARG A O 1
ATOM 852 N N . PRO A 1 101 ? -5.403 1.444 25.345 1.00 79.44 101 PRO A N 1
ATOM 853 C CA . PRO A 1 101 ? -4.255 2.269 25.027 1.00 79.44 101 PRO A CA 1
ATOM 854 C C . PRO A 1 101 ? -3.379 1.549 23.987 1.00 79.44 101 PRO A C 1
ATOM 856 O O . PRO A 1 101 ? -3.289 0.314 24.008 1.00 79.44 101 PRO A O 1
ATOM 859 N N . PRO A 1 102 ? -2.730 2.296 23.081 1.00 78.19 102 PRO A N 1
ATOM 860 C CA . PRO A 1 102 ? -1.790 1.719 22.134 1.00 78.19 102 PRO A CA 1
ATOM 861 C C . PRO A 1 102 ? -0.681 0.965 22.877 1.00 78.19 102 PRO A C 1
ATOM 863 O O . PRO A 1 102 ? -0.179 1.440 23.898 1.00 78.19 102 PRO A O 1
ATOM 866 N N . ASN A 1 103 ? -0.295 -0.208 22.365 1.00 82.12 103 ASN A N 1
ATOM 867 C CA . ASN A 1 103 ? 0.797 -1.005 22.923 1.00 82.12 103 ASN A CA 1
ATOM 868 C C . ASN A 1 103 ? 2.078 -0.794 22.092 1.00 82.12 103 ASN A C 1
ATOM 870 O O . ASN A 1 103 ? 2.260 -1.461 21.070 1.00 82.12 103 ASN A O 1
ATOM 874 N N . PRO A 1 104 ? 2.977 0.112 22.510 1.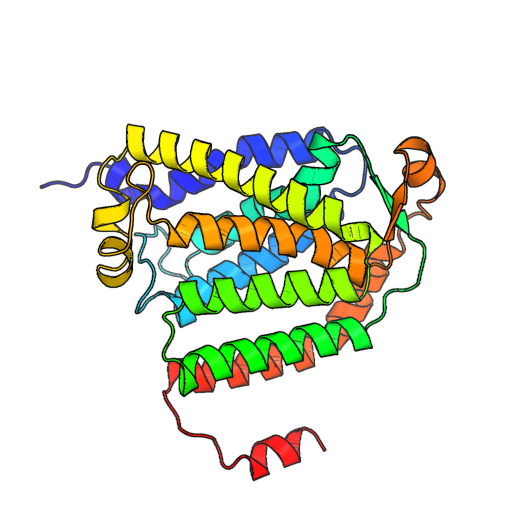00 79.12 104 PRO A N 1
ATOM 875 C CA . PRO A 1 104 ? 4.201 0.395 21.768 1.00 79.12 104 PRO A CA 1
ATOM 876 C C . PRO A 1 104 ? 5.146 -0.802 21.652 1.00 79.12 104 PRO A C 1
ATOM 878 O O . PRO A 1 104 ? 5.822 -0.953 20.639 1.00 79.12 104 PRO A O 1
ATOM 881 N N . LEU A 1 105 ? 5.206 -1.653 22.681 1.00 84.25 105 LEU A N 1
ATOM 882 C CA . LEU A 1 105 ? 6.077 -2.826 22.671 1.00 84.25 105 LEU A CA 1
ATOM 883 C C . LEU A 1 105 ? 5.649 -3.792 21.567 1.00 84.25 105 LEU A C 1
ATOM 885 O O . LEU A 1 105 ? 6.490 -4.287 20.825 1.00 84.25 105 LEU A O 1
ATOM 889 N N . LEU A 1 106 ? 4.340 -4.001 21.420 1.00 84.56 106 LEU A N 1
ATOM 890 C CA . LEU A 1 106 ? 3.788 -4.838 20.361 1.00 84.56 106 LEU A CA 1
ATOM 891 C C . LEU A 1 106 ? 4.170 -4.320 18.971 1.00 84.56 106 LEU A C 1
ATOM 893 O O . LEU A 1 106 ? 4.596 -5.101 18.125 1.00 84.56 106 LEU A O 1
ATOM 897 N N . LEU A 1 107 ? 4.051 -3.008 18.747 1.00 81.31 107 LEU A N 1
ATOM 898 C CA . LEU A 1 107 ? 4.448 -2.387 17.485 1.00 81.31 107 LEU A CA 1
ATOM 899 C C . LEU A 1 107 ? 5.937 -2.610 17.199 1.00 81.31 107 LEU A C 1
ATOM 901 O O . LEU A 1 107 ? 6.292 -3.054 16.110 1.00 81.31 107 LEU A O 1
ATOM 905 N N . THR A 1 108 ? 6.796 -2.355 18.185 1.00 81.44 108 THR A N 1
ATOM 906 C CA . THR A 1 108 ? 8.239 -2.587 18.062 1.00 81.44 108 THR A CA 1
ATOM 907 C C . THR A 1 108 ? 8.540 -4.046 17.722 1.00 81.44 108 THR A C 1
ATOM 909 O O . THR A 1 108 ? 9.322 -4.304 16.812 1.00 81.44 108 THR A O 1
ATOM 912 N N . VAL A 1 109 ? 7.886 -5.003 18.388 1.00 85.88 109 VAL A N 1
ATOM 913 C CA . VAL A 1 109 ? 8.055 -6.438 18.107 1.00 85.88 109 VAL A CA 1
ATOM 914 C C . VAL A 1 109 ? 7.631 -6.779 16.679 1.00 85.88 109 VAL A C 1
ATOM 916 O O . VAL A 1 109 ? 8.367 -7.481 15.994 1.00 85.88 109 VAL A O 1
ATOM 919 N N . VAL A 1 110 ? 6.497 -6.261 16.198 1.00 87.00 110 VAL A N 1
ATOM 920 C CA . VAL A 1 110 ? 6.035 -6.497 14.817 1.00 87.00 110 VAL A CA 1
ATOM 921 C C . VAL A 1 110 ? 7.012 -5.907 13.795 1.00 87.00 110 VAL A C 1
ATOM 923 O O . VAL A 1 110 ? 7.352 -6.575 12.821 1.00 87.00 110 VAL A O 1
ATOM 926 N N . ILE A 1 111 ? 7.512 -4.689 14.023 1.00 84.69 111 ILE A N 1
ATOM 927 C CA . ILE A 1 111 ? 8.498 -4.046 13.139 1.00 84.69 111 ILE A CA 1
ATOM 928 C C . ILE A 1 111 ? 9.806 -4.846 13.106 1.00 84.69 111 ILE A C 1
ATOM 930 O O . ILE A 1 111 ? 10.324 -5.127 12.026 1.00 84.69 111 ILE A O 1
ATOM 934 N N . LEU A 1 112 ? 10.327 -5.242 14.271 1.00 85.56 112 LEU A N 1
ATOM 935 C CA . LEU A 1 112 ? 11.558 -6.028 14.362 1.00 85.56 112 LEU A CA 1
ATOM 936 C C . LEU A 1 112 ? 11.392 -7.409 13.722 1.00 85.56 112 LEU A C 1
ATOM 938 O O . LEU A 1 112 ? 12.264 -7.831 12.968 1.00 85.56 112 LEU A O 1
ATOM 942 N N . ALA A 1 113 ? 10.266 -8.084 13.964 1.00 87.81 113 ALA A N 1
ATOM 943 C CA . ALA A 1 113 ? 9.960 -9.364 13.334 1.00 87.81 113 ALA A CA 1
ATOM 944 C C . ALA A 1 113 ? 9.944 -9.236 11.805 1.00 87.81 113 ALA A C 1
ATOM 946 O O . ALA A 1 113 ? 10.572 -10.040 11.121 1.00 87.81 113 ALA A O 1
ATOM 947 N N . ASN A 1 114 ? 9.310 -8.189 11.270 1.00 88.19 114 ASN A N 1
ATOM 948 C CA . ASN A 1 114 ? 9.292 -7.930 9.832 1.00 88.19 114 ASN A CA 1
ATOM 949 C C . ASN A 1 114 ? 10.676 -7.656 9.255 1.00 88.19 114 ASN A C 1
ATOM 951 O O . ASN A 1 114 ? 11.006 -8.206 8.211 1.00 88.19 114 ASN A O 1
ATOM 955 N N . ALA A 1 115 ? 11.504 -6.866 9.939 1.00 86.44 115 ALA A N 1
ATOM 956 C CA . ALA A 1 115 ? 12.877 -6.630 9.507 1.00 86.44 115 ALA A CA 1
ATOM 957 C C . ALA A 1 115 ? 13.699 -7.928 9.473 1.00 86.44 115 ALA A C 1
ATOM 959 O O . ALA A 1 115 ? 14.409 -8.180 8.500 1.00 86.44 115 ALA A O 1
ATOM 960 N N . VAL A 1 116 ? 13.569 -8.778 10.498 1.00 88.94 116 VAL A N 1
ATOM 961 C CA . VAL A 1 116 ? 14.250 -10.080 10.553 1.00 88.94 116 VAL A CA 1
ATOM 962 C C . VAL A 1 116 ? 13.768 -11.001 9.435 1.00 88.94 116 VAL A C 1
ATOM 964 O O . VAL A 1 116 ? 14.601 -11.574 8.735 1.00 88.94 116 VAL A O 1
ATOM 967 N N . ILE A 1 117 ? 12.452 -11.114 9.226 1.00 91.12 117 ILE A N 1
ATOM 968 C CA . ILE A 1 117 ? 11.870 -11.921 8.142 1.00 91.12 117 ILE A CA 1
ATOM 969 C C . ILE A 1 117 ? 12.372 -11.415 6.793 1.00 91.12 117 ILE A C 1
ATOM 971 O O . ILE A 1 117 ? 12.861 -12.209 5.996 1.00 91.12 117 ILE A O 1
ATOM 975 N N . PHE A 1 118 ? 12.320 -10.104 6.563 1.00 88.44 118 PHE A N 1
ATOM 976 C CA . PHE A 1 118 ? 12.749 -9.502 5.308 1.00 88.44 118 PHE A CA 1
ATOM 977 C C . PHE A 1 118 ? 14.221 -9.813 4.999 1.00 88.44 118 PHE A C 1
ATOM 979 O O . PHE A 1 118 ? 14.563 -10.230 3.890 1.00 88.44 118 PHE A O 1
ATOM 986 N N . VAL A 1 119 ? 15.108 -9.659 5.986 1.00 88.44 119 VAL A N 1
ATOM 987 C CA . VAL A 1 119 ? 16.536 -9.978 5.833 1.00 88.44 119 VAL A CA 1
ATOM 988 C C . VAL A 1 119 ? 16.748 -11.477 5.620 1.00 88.44 119 VAL A C 1
ATOM 990 O O . VAL A 1 119 ? 17.505 -11.862 4.729 1.00 88.44 119 VAL A O 1
ATOM 993 N N . ALA A 1 120 ? 16.067 -12.329 6.389 1.00 91.44 120 ALA A N 1
ATOM 994 C CA . ALA A 1 120 ? 16.188 -13.779 6.275 1.00 91.44 120 ALA A CA 1
ATOM 995 C C . ALA A 1 120 ? 15.739 -14.280 4.895 1.00 91.44 120 ALA A C 1
ATOM 997 O O . ALA A 1 120 ? 16.465 -15.033 4.251 1.00 91.44 120 ALA A O 1
ATOM 998 N N . MET A 1 121 ? 14.593 -13.812 4.400 1.00 93.62 121 MET A N 1
ATOM 999 C CA . MET A 1 121 ? 14.079 -14.153 3.072 1.00 93.62 121 MET A CA 1
ATOM 1000 C C . MET A 1 121 ? 15.018 -13.701 1.950 1.00 93.62 121 MET A C 1
ATOM 1002 O O . MET A 1 121 ? 15.235 -14.437 0.987 1.00 93.62 121 MET A O 1
ATOM 1006 N N . ARG A 1 122 ? 15.646 -12.528 2.090 1.00 88.38 122 ARG A N 1
ATOM 1007 C CA . ARG A 1 122 ? 16.612 -12.035 1.099 1.00 88.38 122 ARG A CA 1
ATOM 1008 C C . ARG A 1 122 ? 17.923 -12.822 1.098 1.00 88.38 122 ARG A C 1
ATOM 1010 O O . ARG A 1 122 ? 18.446 -13.115 0.028 1.00 88.38 122 ARG A O 1
ATOM 1017 N N . ILE A 1 123 ? 18.479 -13.113 2.274 1.00 90.19 123 ILE A N 1
ATOM 1018 C CA . ILE A 1 123 ? 19.820 -13.708 2.398 1.00 90.19 123 ILE A CA 1
ATOM 1019 C C . ILE A 1 123 ? 19.779 -15.230 2.249 1.00 90.19 123 ILE A C 1
ATOM 1021 O O . ILE A 1 123 ? 20.647 -15.785 1.588 1.00 90.19 123 ILE A O 1
ATOM 1025 N N . VAL A 1 124 ? 18.801 -15.896 2.868 1.00 94.06 124 VAL A N 1
ATOM 1026 C CA . VAL A 1 124 ? 18.730 -17.366 2.921 1.00 94.06 124 VAL A CA 1
ATOM 1027 C C . VAL A 1 124 ? 17.996 -17.931 1.711 1.00 94.06 124 VAL A C 1
ATOM 1029 O O . VAL A 1 124 ? 18.438 -18.916 1.131 1.00 94.06 124 VAL A O 1
ATOM 1032 N N . PHE A 1 125 ? 16.876 -17.313 1.330 1.00 95.44 125 PHE A N 1
ATOM 1033 C CA . PHE A 1 125 ? 16.009 -17.821 0.261 1.00 95.44 125 PHE A CA 1
ATOM 1034 C C . PHE A 1 125 ? 16.224 -17.116 -1.080 1.00 95.44 125 PHE A C 1
ATOM 1036 O O . PHE A 1 125 ? 15.642 -17.529 -2.077 1.00 95.44 125 PHE A O 1
ATOM 1043 N N . HIS A 1 126 ? 17.056 -16.069 -1.115 1.00 94.00 126 HIS A N 1
ATOM 1044 C CA . HIS A 1 126 ? 17.360 -15.294 -2.320 1.00 94.00 126 HIS A CA 1
ATOM 1045 C C . HIS A 1 126 ? 16.116 -14.767 -3.054 1.00 94.00 126 HIS A C 1
ATOM 1047 O O . HIS A 1 126 ? 16.135 -14.616 -4.274 1.00 94.00 126 HIS A O 1
ATOM 1053 N N . LEU A 1 127 ? 15.046 -14.459 -2.309 1.00 94.81 127 LEU A N 1
ATOM 1054 C CA . LEU A 1 127 ? 13.826 -13.905 -2.890 1.00 94.81 127 LEU A CA 1
ATOM 1055 C C . LEU A 1 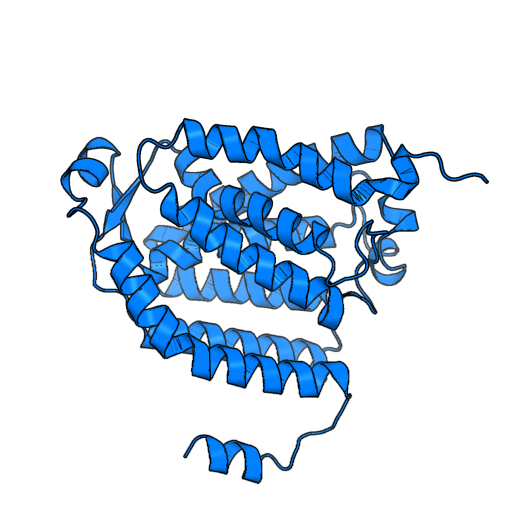127 ? 14.091 -12.525 -3.508 1.00 94.81 127 LEU A C 1
ATOM 1057 O O . LEU A 1 127 ? 14.847 -11.699 -2.962 1.00 94.81 127 LEU A O 1
ATOM 1061 N N . ASN A 1 128 ? 13.427 -12.254 -4.633 1.00 94.19 128 ASN A N 1
ATOM 1062 C CA . ASN A 1 128 ? 13.420 -10.917 -5.216 1.00 94.19 128 ASN A CA 1
ATOM 1063 C C . ASN A 1 128 ? 12.648 -9.936 -4.307 1.00 94.19 128 ASN A C 1
ATOM 1065 O O . ASN A 1 128 ? 11.996 -10.329 -3.333 1.00 94.19 128 ASN A O 1
ATOM 1069 N N . SER A 1 129 ? 12.744 -8.637 -4.589 1.00 93.81 129 SER A N 1
ATOM 1070 C CA . SER A 1 129 ? 12.177 -7.613 -3.703 1.00 93.81 129 SER A CA 1
ATOM 1071 C C . SER A 1 129 ? 10.667 -7.731 -3.484 1.00 93.81 129 SER A C 1
ATOM 1073 O O . SER A 1 129 ? 10.212 -7.533 -2.355 1.00 93.81 129 SER A O 1
ATOM 1075 N N . VAL A 1 130 ? 9.889 -8.071 -4.518 1.00 95.25 130 VAL A N 1
ATOM 1076 C CA . VAL A 1 130 ? 8.426 -8.183 -4.401 1.00 95.25 130 VAL A CA 1
ATOM 1077 C C . VAL A 1 130 ? 8.007 -9.483 -3.714 1.00 95.25 130 VAL A C 1
ATOM 1079 O O . VAL A 1 130 ? 7.150 -9.443 -2.835 1.00 95.25 130 VAL A O 1
ATOM 1082 N N . GLU A 1 131 ? 8.658 -10.613 -4.003 1.00 96.19 131 GLU A N 1
ATOM 1083 C CA . GLU A 1 131 ? 8.437 -11.886 -3.297 1.00 96.19 131 GLU A CA 1
ATOM 1084 C C . GLU A 1 131 ? 8.691 -11.728 -1.797 1.00 96.19 131 GLU A C 1
ATOM 1086 O O . GLU A 1 131 ? 7.885 -12.147 -0.964 1.00 96.19 131 GLU A O 1
ATOM 1091 N N . ASN A 1 132 ? 9.789 -11.058 -1.450 1.00 95.12 132 ASN A N 1
ATOM 1092 C CA . ASN A 1 132 ? 10.139 -10.787 -0.067 1.00 95.12 132 ASN A CA 1
ATOM 1093 C C . ASN A 1 132 ? 9.085 -9.902 0.624 1.00 95.12 132 ASN A C 1
ATOM 1095 O O . ASN A 1 132 ? 8.659 -10.187 1.746 1.00 95.12 132 ASN A O 1
ATOM 1099 N N . PHE A 1 133 ? 8.590 -8.869 -0.068 1.00 94.31 133 PHE A N 1
ATOM 1100 C CA . PHE A 1 133 ? 7.499 -8.035 0.442 1.00 94.31 133 PHE A CA 1
ATOM 1101 C C . PHE A 1 133 ? 6.202 -8.820 0.647 1.00 94.31 133 PHE A C 1
ATOM 1103 O O . PHE A 1 133 ? 5.558 -8.650 1.682 1.00 94.31 133 PHE A O 1
ATOM 1110 N N . VAL A 1 134 ? 5.832 -9.705 -0.284 1.00 97.00 134 VAL A N 1
ATOM 1111 C CA . VAL A 1 134 ? 4.659 -10.583 -0.140 1.00 97.00 134 VAL A CA 1
ATOM 1112 C C . VAL A 1 134 ? 4.777 -11.413 1.138 1.00 97.00 134 VAL A C 1
ATOM 1114 O O . VAL A 1 134 ? 3.867 -11.389 1.968 1.00 97.00 134 VAL A O 1
ATOM 1117 N N . VAL A 1 135 ? 5.908 -12.099 1.342 1.00 96.94 135 VAL A N 1
ATOM 1118 C CA . VAL A 1 135 ? 6.129 -12.941 2.530 1.00 96.94 135 VAL A CA 1
ATOM 1119 C C . VAL A 1 135 ? 6.082 -12.112 3.816 1.00 96.94 135 VAL A C 1
ATOM 1121 O O . VAL A 1 135 ? 5.410 -12.502 4.777 1.00 96.94 135 VAL A O 1
ATOM 1124 N N . MET A 1 136 ? 6.735 -10.948 3.834 1.00 95.25 136 MET A N 1
ATOM 1125 C CA . MET A 1 136 ? 6.731 -10.034 4.978 1.00 95.25 136 MET A CA 1
ATOM 1126 C C . MET A 1 136 ? 5.309 -9.556 5.324 1.00 95.25 136 MET A C 1
ATOM 1128 O O . MET A 1 136 ? 4.885 -9.645 6.479 1.00 95.25 136 MET A O 1
ATOM 1132 N N . LEU A 1 137 ? 4.541 -9.083 4.339 1.00 95.56 137 LEU A N 1
ATOM 1133 C CA . LEU A 1 137 ? 3.189 -8.552 4.548 1.00 95.56 137 LEU A CA 1
ATOM 1134 C C . LEU A 1 137 ? 2.185 -9.648 4.933 1.00 95.56 137 LEU A C 1
ATOM 1136 O O . LEU A 1 137 ? 1.332 -9.427 5.800 1.00 95.56 137 LEU A O 1
ATOM 1140 N N . MET A 1 138 ? 2.298 -10.843 4.351 1.00 97.38 138 MET A N 1
ATOM 1141 C CA . MET A 1 138 ? 1.468 -11.991 4.727 1.00 97.38 138 MET A CA 1
ATOM 1142 C C . MET A 1 138 ? 1.781 -12.465 6.147 1.00 97.38 138 MET A C 1
ATOM 1144 O O . MET A 1 138 ? 0.858 -12.700 6.929 1.00 97.38 138 MET A O 1
ATOM 1148 N N . THR A 1 139 ? 3.062 -12.517 6.527 1.00 95.44 139 THR A N 1
ATOM 1149 C CA . THR A 1 139 ? 3.462 -12.871 7.897 1.00 95.44 139 THR A CA 1
ATOM 1150 C C . THR A 1 139 ? 3.010 -11.810 8.897 1.00 95.44 139 THR A C 1
ATOM 1152 O O . THR A 1 139 ? 2.455 -12.154 9.940 1.00 95.44 139 THR A O 1
ATOM 1155 N N . THR A 1 140 ? 3.137 -10.522 8.555 1.00 94.25 140 THR A N 1
ATOM 1156 C CA . THR A 1 140 ? 2.561 -9.420 9.346 1.00 94.25 140 THR A CA 1
ATOM 1157 C C . THR A 1 140 ? 1.071 -9.641 9.557 1.00 94.25 140 THR A C 1
ATOM 1159 O O . THR A 1 140 ? 0.590 -9.600 10.685 1.00 94.25 140 THR A O 1
ATOM 1162 N N . SER A 1 141 ? 0.335 -9.905 8.477 1.00 96.75 141 SER A N 1
ATOM 1163 C CA . SER A 1 141 ? -1.112 -10.101 8.529 1.00 96.75 141 SER A CA 1
ATOM 1164 C C . SER A 1 141 ? -1.483 -11.282 9.427 1.00 96.75 141 SER A C 1
ATOM 1166 O O . SER A 1 141 ? -2.363 -11.152 10.276 1.00 96.75 141 SER A O 1
ATOM 1168 N N . ALA A 1 142 ? -0.770 -12.404 9.306 1.00 96.81 142 ALA A N 1
ATOM 1169 C CA . ALA A 1 142 ? -0.963 -13.569 10.161 1.00 96.81 142 ALA A CA 1
ATOM 1170 C C . ALA A 1 142 ? -0.706 -13.238 11.640 1.00 96.81 142 ALA A C 1
ATOM 1172 O O . ALA A 1 142 ? -1.558 -13.517 12.482 1.00 96.81 142 ALA A O 1
ATOM 1173 N N . LEU A 1 143 ? 0.413 -12.579 11.962 1.00 95.06 143 LEU A N 1
ATOM 1174 C CA . LEU A 1 143 ? 0.739 -12.165 13.330 1.00 95.06 143 LEU A CA 1
ATOM 1175 C C . LEU A 1 143 ? -0.330 -11.230 13.911 1.00 95.06 143 LEU A C 1
ATOM 1177 O O . LEU A 1 143 ? -0.800 -11.452 15.027 1.00 95.06 143 LEU A O 1
ATOM 1181 N N . LEU A 1 144 ? -0.765 -10.221 13.150 1.00 94.56 144 LEU A N 1
ATOM 1182 C CA . LEU A 1 144 ? -1.802 -9.285 13.589 1.00 94.56 144 LEU A CA 1
ATOM 1183 C C . LEU A 1 144 ? -3.140 -9.990 13.844 1.00 94.56 144 LEU A C 1
ATOM 1185 O O . LEU A 1 144 ? -3.788 -9.692 14.847 1.00 94.56 144 LEU A O 1
ATOM 1189 N N . VAL A 1 145 ? -3.528 -10.958 13.009 1.00 96.31 145 VAL A N 1
ATOM 1190 C CA . VAL A 1 145 ? -4.731 -11.780 13.234 1.00 96.31 145 VAL A CA 1
ATOM 1191 C C . VAL A 1 145 ? -4.573 -12.686 14.458 1.00 96.31 145 VAL A C 1
ATOM 1193 O O . VAL A 1 145 ? -5.525 -12.852 15.216 1.00 96.31 145 VAL A O 1
ATOM 1196 N N . LEU A 1 146 ? -3.385 -13.243 14.709 1.00 95.38 146 LEU A N 1
ATOM 1197 C CA . LEU A 1 146 ? -3.136 -14.040 15.914 1.00 95.38 146 LEU A CA 1
ATOM 1198 C C . LEU A 1 146 ? -3.280 -13.197 17.191 1.00 95.38 146 LEU A C 1
ATOM 1200 O O . LEU A 1 146 ? -3.858 -13.674 18.169 1.00 95.38 146 LEU A O 1
ATOM 1204 N N . ILE A 1 147 ? -2.815 -11.943 17.164 1.00 92.69 147 ILE A N 1
ATOM 1205 C CA . ILE A 1 147 ? -2.942 -10.987 18.275 1.00 92.69 147 ILE A CA 1
ATOM 1206 C C . ILE A 1 147 ? -4.394 -10.497 18.431 1.00 92.69 147 ILE A C 1
ATOM 1208 O O . ILE A 1 147 ? -4.893 -10.349 19.549 1.00 92.69 147 ILE A O 1
ATOM 1212 N N . ARG A 1 148 ? -5.079 -10.225 17.316 1.00 92.81 148 ARG A N 1
ATOM 1213 C CA . ARG A 1 148 ? -6.443 -9.682 17.247 1.00 92.81 148 ARG A CA 1
ATOM 1214 C C . ARG A 1 148 ? -7.313 -10.559 16.356 1.00 92.81 148 ARG A C 1
ATOM 1216 O O . ARG A 1 148 ? -7.625 -10.214 15.216 1.00 92.81 148 ARG A O 1
ATOM 1223 N N . ARG A 1 149 ? -7.733 -11.700 16.911 1.00 94.88 149 ARG A N 1
ATOM 1224 C CA . ARG A 1 149 ? -8.532 -12.705 16.190 1.00 94.88 149 ARG A CA 1
ATOM 1225 C C . ARG A 1 149 ? -9.831 -12.152 15.628 1.00 94.88 149 ARG A C 1
ATOM 1227 O O . ARG A 1 149 ? -10.294 -12.670 14.629 1.00 94.88 149 ARG A O 1
ATOM 1234 N N . ASP A 1 150 ? -10.401 -11.101 16.209 1.00 94.69 150 ASP A N 1
ATOM 1235 C CA . ASP A 1 150 ? -11.599 -10.429 15.698 1.00 94.69 150 ASP A CA 1
ATOM 1236 C C . ASP A 1 150 ? -11.386 -9.729 14.339 1.00 94.69 150 ASP A C 1
ATOM 1238 O O . ASP A 1 150 ? -12.349 -9.502 13.608 1.00 94.69 150 ASP A O 1
ATOM 1242 N N . LEU A 1 151 ? -10.136 -9.442 13.955 1.00 95.81 151 LEU A N 1
ATOM 1243 C CA . LEU A 1 151 ? -9.797 -8.755 12.705 1.00 95.81 151 LEU A CA 1
ATOM 1244 C C . LEU A 1 151 ? -9.624 -9.691 11.498 1.00 95.81 151 LEU A C 1
ATOM 1246 O O . LEU A 1 151 ? -9.374 -9.197 10.403 1.00 95.81 151 LEU A O 1
ATOM 1250 N N . TYR A 1 152 ? -9.800 -11.013 11.624 1.00 97.31 152 TYR A N 1
ATOM 1251 C CA . TYR A 1 152 ? -9.617 -11.930 10.482 1.00 97.31 152 TYR A CA 1
ATOM 1252 C C . TYR A 1 152 ? -10.536 -11.603 9.292 1.00 97.31 152 TYR A C 1
ATOM 1254 O O . TYR A 1 152 ? -10.112 -11.686 8.140 1.00 97.31 152 TYR A O 1
ATOM 1262 N N . LYS A 1 153 ? -11.782 -11.180 9.561 1.00 96.38 153 LYS A N 1
ATOM 1263 C CA . LYS A 1 153 ? -12.719 -10.750 8.510 1.00 96.38 153 LYS A CA 1
ATOM 1264 C C . LYS A 1 153 ? -12.241 -9.467 7.849 1.00 96.38 153 LYS A C 1
ATOM 1266 O O . LYS A 1 153 ? -12.309 -9.356 6.634 1.00 96.38 153 LYS A O 1
ATOM 1271 N N . VAL A 1 154 ? -11.732 -8.530 8.648 1.00 96.38 154 VAL A N 1
ATOM 1272 C CA . VAL A 1 154 ? -11.164 -7.269 8.159 1.00 96.38 154 VAL A CA 1
ATOM 1273 C C . VAL A 1 154 ? -9.984 -7.567 7.242 1.00 96.38 154 VAL A C 1
ATOM 1275 O O . VAL A 1 154 ? -9.967 -7.068 6.126 1.00 96.38 154 VAL A O 1
ATOM 1278 N N . CYS A 1 155 ? -9.064 -8.435 7.667 1.00 97.50 155 CYS A N 1
ATOM 1279 C CA . CYS A 1 155 ? -7.935 -8.915 6.872 1.00 97.50 155 CYS A CA 1
ATOM 1280 C C . CYS A 1 155 ? -8.393 -9.464 5.512 1.00 97.50 155 CYS A C 1
ATOM 1282 O O . CYS A 1 155 ? -8.058 -8.902 4.471 1.00 97.50 155 CYS A O 1
ATOM 1284 N N . ALA A 1 156 ? -9.223 -10.513 5.526 1.00 98.19 156 ALA A N 1
ATOM 1285 C CA . ALA A 1 156 ? -9.636 -11.214 4.314 1.00 98.19 156 ALA A CA 1
ATOM 1286 C C . ALA A 1 156 ? -10.446 -10.318 3.364 1.00 98.19 156 ALA A C 1
ATOM 1288 O O . ALA A 1 156 ? -10.140 -10.245 2.175 1.00 98.19 156 ALA A O 1
ATOM 1289 N N . PHE A 1 157 ? -11.450 -9.595 3.876 1.00 97.94 157 PHE A N 1
ATOM 1290 C CA . PHE A 1 157 ? -12.273 -8.719 3.040 1.00 97.94 157 PHE A CA 1
ATOM 1291 C C . PHE A 1 157 ? -11.476 -7.533 2.499 1.00 97.94 157 PHE A C 1
ATOM 1293 O O . PHE A 1 157 ? -11.639 -7.198 1.332 1.00 97.94 157 PHE A O 1
ATOM 1300 N N . SER A 1 158 ? -10.597 -6.912 3.293 1.00 97.75 158 SER A N 1
ATOM 1301 C CA . SER A 1 158 ? -9.772 -5.800 2.795 1.00 97.75 158 SER A CA 1
ATOM 1302 C C . SER A 1 158 ? -8.801 -6.263 1.720 1.00 97.75 158 SER A C 1
ATOM 1304 O O . SER A 1 158 ? -8.672 -5.590 0.703 1.00 97.75 158 SER A O 1
ATOM 1306 N N . GLY A 1 159 ? -8.162 -7.422 1.915 1.00 98.31 159 GLY A N 1
ATOM 1307 C CA . GLY A 1 159 ? -7.310 -8.037 0.902 1.00 98.31 159 GLY A CA 1
ATOM 1308 C C . GLY A 1 159 ? -8.054 -8.222 -0.417 1.00 98.31 159 GLY A C 1
ATOM 1309 O O . GLY A 1 159 ? -7.587 -7.759 -1.455 1.00 98.31 159 GLY A O 1
ATOM 1310 N N . LEU A 1 160 ? -9.236 -8.842 -0.378 1.00 98.56 160 LEU A N 1
ATOM 1311 C CA . LEU A 1 160 ? -10.042 -9.081 -1.578 1.00 98.56 160 LEU A CA 1
ATOM 1312 C C . LEU A 1 160 ? -10.552 -7.786 -2.225 1.00 98.56 160 LEU A C 1
ATOM 1314 O O . LEU A 1 160 ? -10.544 -7.677 -3.448 1.00 98.56 160 LEU A O 1
ATOM 1318 N N . LEU A 1 161 ? -10.965 -6.794 -1.430 1.00 98.25 161 LEU A N 1
ATOM 1319 C CA . LEU A 1 161 ? -11.413 -5.497 -1.944 1.00 98.25 161 LEU A CA 1
ATOM 1320 C C . LEU A 1 161 ? -10.274 -4.733 -2.625 1.00 98.25 161 LEU A C 1
ATOM 1322 O O . LEU A 1 161 ? -10.482 -4.176 -3.700 1.00 98.25 161 LEU A O 1
ATOM 1326 N N . ILE A 1 162 ? -9.075 -4.733 -2.035 1.00 98.31 162 ILE A N 1
ATOM 1327 C CA . ILE A 1 162 ? -7.889 -4.103 -2.631 1.00 98.31 162 ILE A CA 1
ATOM 1328 C C . ILE A 1 162 ? -7.438 -4.857 -3.877 1.00 98.31 162 ILE A C 1
ATOM 1330 O O . ILE A 1 162 ? -7.102 -4.225 -4.873 1.00 98.31 162 ILE A O 1
ATOM 1334 N N . LEU A 1 163 ? -7.516 -6.189 -3.869 1.00 98.38 163 LEU A N 1
ATOM 1335 C CA . LEU A 1 163 ? -7.255 -7.001 -5.051 1.00 98.38 163 LEU A CA 1
ATOM 1336 C C . LEU A 1 163 ? -8.203 -6.663 -6.203 1.00 98.38 163 LEU A C 1
ATOM 1338 O O . LEU A 1 163 ? -7.745 -6.407 -7.314 1.00 98.38 163 LEU A O 1
ATOM 1342 N N . ALA A 1 164 ? -9.509 -6.606 -5.939 1.00 98.12 164 ALA A N 1
ATOM 1343 C CA . ALA A 1 164 ? -10.504 -6.252 -6.946 1.00 98.12 164 ALA A CA 1
ATOM 1344 C C . ALA A 1 164 ? -10.323 -4.812 -7.453 1.00 98.12 164 ALA A C 1
ATOM 1346 O O . ALA A 1 164 ? -10.344 -4.571 -8.661 1.00 98.12 164 ALA A O 1
ATOM 1347 N N . PHE A 1 165 ? -10.095 -3.864 -6.539 1.00 97.94 165 PHE A N 1
ATOM 1348 C CA . PHE A 1 165 ? -9.809 -2.470 -6.869 1.00 97.94 165 PHE A CA 1
ATOM 1349 C C . PHE A 1 165 ? -8.591 -2.353 -7.792 1.00 97.94 165 PHE A C 1
ATOM 1351 O O . PHE A 1 165 ? -8.670 -1.727 -8.851 1.00 97.94 165 PHE A O 1
ATOM 1358 N N . ASN A 1 166 ? -7.485 -3.003 -7.434 1.00 97.88 166 ASN A N 1
ATOM 1359 C CA . ASN A 1 166 ? -6.255 -2.912 -8.204 1.00 97.88 166 ASN A CA 1
ATOM 1360 C C . ASN A 1 166 ? -6.337 -3.669 -9.533 1.00 97.88 166 ASN A C 1
ATOM 1362 O O . ASN A 1 166 ? -5.764 -3.222 -10.518 1.00 97.88 166 ASN A O 1
ATOM 1366 N N . ALA A 1 167 ? -7.076 -4.779 -9.601 1.00 97.38 167 ALA A N 1
ATOM 1367 C CA . ALA A 1 167 ? -7.342 -5.455 -10.868 1.00 97.38 167 ALA A CA 1
ATOM 1368 C C . ALA A 1 167 ? -8.082 -4.527 -11.848 1.00 97.38 167 ALA A C 1
ATOM 1370 O O . ALA A 1 167 ? -7.715 -4.453 -13.019 1.00 97.38 167 ALA A O 1
ATOM 1371 N N . CYS A 1 168 ? -9.065 -3.754 -11.365 1.00 97.31 168 CYS A N 1
ATOM 1372 C CA . CYS A 1 168 ? -9.745 -2.744 -12.180 1.00 97.31 168 CYS A CA 1
ATOM 1373 C C . CYS A 1 168 ? -8.788 -1.622 -12.609 1.00 97.31 168 CYS A C 1
ATOM 1375 O O . CYS A 1 168 ? -8.795 -1.214 -13.769 1.00 97.31 168 CYS A O 1
ATOM 1377 N N . TRP A 1 169 ? -7.940 -1.149 -11.691 1.00 97.12 169 TRP A N 1
ATOM 1378 C CA . TRP A 1 169 ? -6.937 -0.123 -11.977 1.00 97.12 169 TRP A CA 1
ATOM 1379 C C . TRP A 1 169 ? -5.928 -0.585 -13.041 1.00 97.12 169 TRP A C 1
ATOM 1381 O O . TRP A 1 169 ? -5.739 0.108 -14.041 1.00 97.12 169 TRP A O 1
ATOM 1391 N N . TYR A 1 170 ? -5.367 -1.791 -12.905 1.00 96.75 170 TYR A N 1
ATOM 1392 C CA . TYR A 1 170 ? -4.490 -2.389 -13.915 1.00 96.75 170 TYR A CA 1
ATOM 1393 C C . TYR A 1 170 ? -5.182 -2.621 -15.251 1.00 96.75 170 TYR A C 1
ATOM 1395 O O . TYR A 1 170 ? -4.552 -2.482 -16.297 1.00 96.75 170 TYR A O 1
ATOM 1403 N N . TRP A 1 171 ? -6.471 -2.948 -15.250 1.00 97.06 171 TRP A N 1
ATOM 1404 C CA . TRP A 1 171 ? -7.196 -3.114 -16.500 1.00 97.06 171 TRP A CA 1
ATOM 1405 C C . TRP A 1 171 ? -7.338 -1.788 -17.257 1.00 97.06 171 TRP A C 1
ATOM 1407 O O . TRP A 1 171 ? -7.056 -1.746 -18.451 1.00 97.06 171 TRP A O 1
ATOM 1417 N N . ILE A 1 172 ? -7.662 -0.687 -16.566 1.00 96.69 172 ILE A N 1
ATOM 1418 C CA . ILE A 1 172 ? -7.676 0.665 -17.160 1.00 96.69 172 ILE A CA 1
ATOM 1419 C C . ILE A 1 172 ? -6.294 1.020 -17.721 1.00 96.69 172 ILE A C 1
ATOM 1421 O O . ILE A 1 172 ? -6.181 1.512 -18.843 1.00 96.69 172 ILE A O 1
ATOM 1425 N N . ILE A 1 173 ? -5.243 0.719 -16.961 1.00 95.62 173 ILE A N 1
ATOM 1426 C CA . ILE A 1 173 ? -3.852 0.884 -17.383 1.00 95.62 173 ILE A CA 1
ATOM 1427 C C . ILE A 1 173 ? -3.571 0.140 -18.690 1.00 95.62 173 ILE A C 1
ATOM 1429 O O . ILE A 1 173 ? -3.074 0.741 -19.637 1.00 95.62 173 ILE A O 1
ATOM 1433 N N . LEU A 1 174 ? -3.925 -1.144 -18.760 1.00 96.00 174 LEU A N 1
ATOM 1434 C CA . LEU A 1 174 ? -3.647 -2.014 -19.902 1.00 96.00 174 LEU A CA 1
ATOM 1435 C C . LEU A 1 174 ? -4.488 -1.673 -21.137 1.00 96.00 174 LEU A C 1
ATOM 1437 O O . LEU A 1 174 ? -4.086 -2.003 -22.251 1.00 96.00 174 LEU A O 1
ATOM 1441 N N . LEU A 1 175 ? -5.635 -1.009 -20.965 1.00 96.00 175 LEU A N 1
ATOM 1442 C CA . LEU A 1 175 ? -6.414 -0.463 -22.079 1.00 96.00 175 LEU A CA 1
ATOM 1443 C C . LEU A 1 175 ? -5.707 0.728 -22.744 1.00 96.00 175 LEU A C 1
ATOM 1445 O O . LEU A 1 175 ? -5.824 0.902 -23.954 1.00 96.00 175 LEU A O 1
ATOM 1449 N N . ILE A 1 176 ? -4.973 1.532 -21.970 1.00 95.31 176 ILE A N 1
ATOM 1450 C CA . ILE A 1 176 ? -4.259 2.723 -22.459 1.00 95.31 176 ILE A CA 1
ATOM 1451 C C . ILE A 1 176 ? -2.835 2.364 -22.907 1.00 95.31 176 ILE A C 1
ATOM 1453 O O . ILE A 1 176 ? -2.370 2.846 -23.939 1.00 95.31 176 ILE A O 1
ATOM 1457 N N . TYR A 1 177 ? -2.149 1.510 -22.144 1.00 95.19 177 TYR A N 1
ATOM 1458 C CA . TYR A 1 177 ? -0.779 1.065 -22.387 1.00 95.19 177 TYR A CA 1
ATOM 1459 C C . TYR A 1 177 ? -0.673 -0.470 -22.270 1.00 95.19 177 TYR A C 1
ATOM 1461 O O . TYR A 1 177 ? -0.296 -0.997 -21.220 1.00 95.19 177 TYR A O 1
ATOM 1469 N N . PRO A 1 178 ? -0.989 -1.213 -23.350 1.00 95.00 178 PRO A N 1
ATOM 1470 C CA . PRO A 1 178 ? -1.045 -2.679 -23.330 1.00 95.00 178 PRO A CA 1
ATOM 1471 C C . PRO A 1 178 ? 0.269 -3.385 -22.971 1.00 95.00 178 PRO A C 1
ATOM 1473 O O . PRO A 1 178 ? 0.228 -4.502 -22.455 1.00 95.00 178 PRO A O 1
ATOM 1476 N N . ASP A 1 179 ? 1.411 -2.746 -23.234 1.00 94.62 179 ASP A N 1
ATOM 1477 C CA . ASP A 1 179 ? 2.753 -3.280 -22.970 1.00 94.62 179 ASP A CA 1
ATOM 1478 C C . ASP A 1 179 ? 3.342 -2.813 -21.622 1.00 94.62 179 ASP A C 1
ATOM 1480 O O . ASP A 1 179 ? 4.484 -3.143 -21.308 1.00 94.62 179 ASP A O 1
ATOM 1484 N N . ALA A 1 180 ? 2.568 -2.120 -20.770 1.00 94.50 180 ALA A N 1
ATOM 1485 C CA . ALA A 1 180 ? 3.058 -1.562 -19.502 1.00 94.50 180 ALA A CA 1
ATOM 1486 C C . ALA A 1 180 ? 3.818 -2.585 -18.632 1.00 94.50 180 ALA A C 1
ATOM 1488 O O . ALA A 1 180 ? 4.901 -2.290 -18.129 1.00 94.50 180 ALA A O 1
ATOM 1489 N N . PHE A 1 181 ? 3.301 -3.813 -18.494 1.00 94.38 181 PHE A N 1
ATOM 1490 C CA . PHE A 1 181 ? 3.974 -4.868 -17.722 1.00 94.38 181 PHE A CA 1
ATOM 1491 C C . PHE A 1 181 ? 5.260 -5.377 -18.369 1.00 94.38 181 PHE A C 1
ATOM 1493 O O . PHE A 1 181 ? 6.201 -5.741 -17.670 1.00 94.38 181 PHE A O 1
ATOM 1500 N N . LYS A 1 182 ? 5.317 -5.397 -19.698 1.00 93.38 182 LYS A N 1
ATOM 1501 C CA . LYS A 1 182 ? 6.500 -5.835 -20.436 1.00 93.38 182 LYS A CA 1
ATOM 1502 C C . LYS A 1 182 ? 7.635 -4.815 -20.332 1.00 93.38 182 LYS A C 1
ATOM 1504 O O . LYS A 1 182 ? 8.797 -5.204 -20.238 1.00 93.38 182 LYS A O 1
ATOM 1509 N N . ASP A 1 183 ? 7.289 -3.534 -20.326 1.00 93.06 183 ASP A N 1
ATOM 1510 C CA . ASP A 1 183 ? 8.273 -2.458 -20.420 1.00 93.06 183 ASP A CA 1
ATOM 1511 C C . ASP A 1 183 ? 8.769 -1.978 -19.046 1.00 93.06 183 ASP A C 1
ATOM 1513 O O . ASP A 1 183 ? 9.886 -1.475 -18.946 1.00 93.06 183 ASP A O 1
ATOM 1517 N N . ILE A 1 184 ? 7.969 -2.143 -17.984 1.00 93.06 184 ILE A N 1
ATOM 1518 C CA . ILE A 1 184 ? 8.257 -1.561 -16.659 1.00 93.06 184 ILE A CA 1
ATOM 1519 C C . ILE A 1 184 ? 8.675 -2.611 -15.621 1.00 93.06 184 ILE A C 1
ATOM 1521 O O . ILE A 1 184 ? 9.509 -2.321 -14.759 1.00 93.06 184 ILE A O 1
ATOM 1525 N N . TRP A 1 185 ? 8.115 -3.822 -15.663 1.00 95.00 185 TRP A N 1
ATOM 1526 C CA . TRP A 1 185 ? 8.440 -4.864 -14.685 1.00 95.00 185 TRP A CA 1
ATOM 1527 C C . TRP A 1 185 ? 9.696 -5.626 -15.086 1.00 95.00 185 TRP A C 1
ATOM 1529 O O . TRP A 1 185 ? 10.019 -5.751 -16.265 1.00 95.00 185 TRP A O 1
ATOM 1539 N N . SER A 1 186 ? 10.398 -6.192 -14.109 1.00 95.31 186 SER A N 1
ATOM 1540 C CA . SER A 1 186 ? 11.604 -6.964 -14.378 1.00 95.31 186 SER A CA 1
ATOM 1541 C C . SER A 1 186 ? 11.289 -8.234 -15.188 1.00 95.31 186 SER A C 1
ATOM 1543 O O . SER A 1 186 ? 10.251 -8.878 -14.981 1.00 95.31 186 SER A O 1
ATOM 1545 N N . PRO A 1 187 ? 12.200 -8.678 -16.076 1.00 93.19 187 PRO A N 1
ATOM 1546 C CA . PRO A 1 187 ? 11.998 -9.902 -16.852 1.00 93.19 187 PRO A CA 1
ATOM 1547 C C . PRO A 1 187 ? 11.792 -11.154 -15.990 1.00 93.19 187 PRO A C 1
ATOM 1549 O O . PRO A 1 187 ? 11.173 -12.117 -16.440 1.00 93.19 187 PRO A O 1
ATOM 1552 N N . ALA A 1 188 ? 12.317 -11.164 -14.760 1.00 91.12 188 ALA A N 1
ATOM 1553 C CA . ALA A 1 188 ? 12.139 -12.272 -13.825 1.00 91.12 188 ALA A CA 1
ATOM 1554 C C . ALA A 1 188 ? 10.661 -12.463 -13.456 1.00 91.12 188 ALA A C 1
ATOM 1556 O O . ALA A 1 188 ? 10.171 -13.590 -13.440 1.00 91.12 188 ALA A O 1
ATOM 1557 N N . ILE A 1 189 ? 9.938 -11.365 -13.240 1.00 92.50 189 ILE A N 1
ATOM 1558 C CA . ILE A 1 189 ? 8.525 -11.389 -12.852 1.00 92.50 189 ILE A CA 1
ATOM 1559 C C . ILE A 1 189 ? 7.636 -11.686 -14.054 1.00 92.50 189 ILE A C 1
ATOM 1561 O O . ILE A 1 189 ? 6.675 -12.444 -13.941 1.00 92.50 189 ILE A O 1
ATOM 1565 N N . GLN A 1 190 ? 7.994 -11.157 -15.225 1.00 92.56 190 GLN A N 1
ATOM 1566 C CA . GLN A 1 190 ? 7.251 -11.392 -16.464 1.00 92.56 190 GLN A CA 1
ATOM 1567 C C . GLN A 1 190 ? 7.198 -12.871 -16.872 1.00 92.56 190 GLN A C 1
ATOM 1569 O O . GLN A 1 190 ? 6.211 -13.296 -17.469 1.00 92.56 190 GLN A O 1
ATOM 1574 N N . LYS A 1 191 ? 8.243 -13.649 -16.546 1.00 94.00 191 LYS A N 1
ATOM 1575 C CA . LYS A 1 191 ?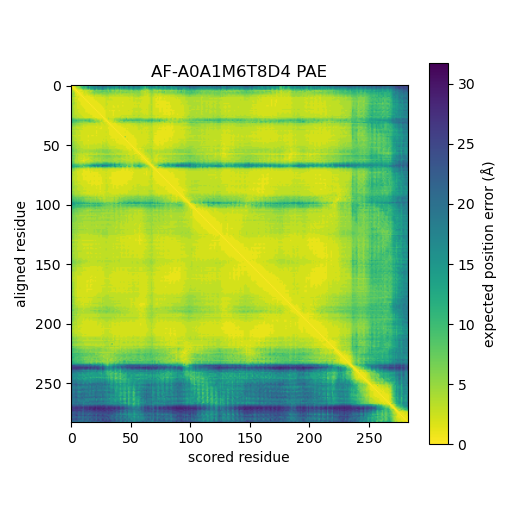 8.321 -15.097 -16.814 1.00 94.00 191 LYS A CA 1
ATOM 1576 C C . LYS A 1 191 ? 7.401 -15.937 -15.925 1.00 94.00 191 LYS A C 1
ATOM 1578 O O . LYS A 1 191 ? 7.195 -17.112 -16.222 1.00 94.00 191 LYS A O 1
ATOM 1583 N N . GLY A 1 192 ? 6.894 -15.372 -14.830 1.00 94.50 192 GLY A N 1
ATOM 1584 C CA . GLY A 1 192 ? 5.964 -16.054 -13.938 1.00 94.50 192 GLY A CA 1
ATOM 1585 C C . GLY A 1 192 ? 4.591 -16.289 -14.580 1.00 94.50 192 GLY A C 1
ATOM 1586 O O . GLY A 1 192 ? 4.287 -15.737 -15.640 1.00 94.50 192 GLY A O 1
ATOM 1587 N N . PRO A 1 193 ? 3.724 -17.094 -13.938 1.00 97.19 193 PRO A N 1
ATOM 1588 C CA . PRO A 1 193 ? 2.351 -17.260 -14.394 1.00 97.19 193 PRO A CA 1
ATOM 1589 C C . PRO A 1 193 ? 1.632 -15.907 -14.421 1.00 97.19 193 PRO A C 1
ATOM 1591 O O . PRO A 1 193 ? 1.799 -15.079 -13.522 1.00 97.19 193 PRO A O 1
ATOM 1594 N N . GLN A 1 194 ? 0.813 -15.697 -15.449 1.00 97.06 194 GLN A N 1
ATOM 1595 C CA . GLN A 1 194 ? 0.061 -14.463 -15.657 1.00 97.06 194 GLN A CA 1
ATOM 1596 C C . GLN A 1 194 ? -1.440 -14.727 -15.572 1.00 97.06 194 GLN A C 1
ATOM 1598 O O . GLN A 1 194 ? -1.938 -15.741 -16.060 1.00 97.06 194 GLN A O 1
ATOM 1603 N N . LEU A 1 195 ? -2.165 -13.777 -14.995 1.00 96.69 195 LEU A N 1
ATOM 1604 C CA . LEU A 1 195 ? -3.619 -13.714 -14.988 1.00 96.69 195 LEU A CA 1
ATOM 1605 C C . LEU A 1 195 ? -4.016 -12.370 -15.600 1.00 96.69 195 LEU A C 1
ATOM 1607 O O . LEU A 1 195 ? -3.584 -11.329 -15.121 1.00 96.69 195 LEU A O 1
ATOM 1611 N N . LEU A 1 196 ? -4.799 -12.379 -16.684 1.00 94.94 196 LEU A N 1
ATOM 1612 C CA . LEU A 1 196 ? -5.211 -11.155 -17.396 1.00 94.94 196 LEU A CA 1
ATOM 1613 C C . LEU A 1 196 ? -4.027 -10.261 -17.835 1.00 94.94 196 LEU A C 1
ATOM 1615 O O . LEU A 1 196 ? -4.112 -9.040 -17.761 1.00 94.94 196 LEU A O 1
ATOM 1619 N N . LYS A 1 197 ? -2.923 -10.870 -18.299 1.00 95.56 197 LYS A N 1
ATOM 1620 C CA . LYS A 1 197 ? -1.644 -10.206 -18.654 1.00 95.56 197 LYS A CA 1
ATOM 1621 C C . LYS A 1 197 ? -0.900 -9.543 -17.483 1.00 95.56 197 LYS A C 1
ATO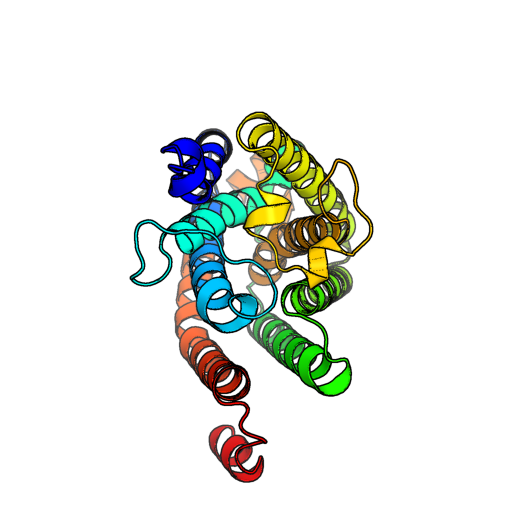M 1623 O O . LYS A 1 197 ? 0.119 -8.897 -17.699 1.00 95.56 197 LYS A O 1
ATOM 1628 N N . ILE A 1 198 ? -1.377 -9.722 -16.256 1.00 96.50 198 ILE A N 1
ATOM 1629 C CA . ILE A 1 198 ? -0.740 -9.228 -15.037 1.00 96.50 198 ILE A CA 1
ATOM 1630 C C . ILE A 1 198 ? -0.064 -10.428 -14.351 1.00 96.50 198 ILE A C 1
ATOM 1632 O O . ILE A 1 198 ? -0.698 -11.479 -14.204 1.00 96.50 198 ILE A O 1
ATOM 1636 N N . PRO A 1 199 ? 1.202 -10.330 -13.914 1.00 97.00 199 PRO A N 1
ATOM 1637 C CA . PRO A 1 199 ? 1.853 -11.404 -13.171 1.00 97.00 199 PRO A CA 1
ATOM 1638 C C . PRO A 1 199 ? 1.043 -11.805 -11.928 1.00 97.00 199 PRO A C 1
ATOM 1640 O O . PRO A 1 199 ? 0.563 -10.961 -11.170 1.00 97.00 199 PRO A O 1
ATOM 1643 N N . VAL A 1 200 ? 0.886 -13.105 -11.673 1.00 97.75 200 VAL A N 1
ATOM 1644 C CA . VAL A 1 200 ? 0.159 -13.607 -10.488 1.00 97.75 200 VAL A CA 1
ATOM 1645 C C . VAL A 1 200 ? 0.797 -13.100 -9.190 1.00 97.75 200 VAL A C 1
ATOM 1647 O O . VAL A 1 200 ? 0.099 -12.846 -8.212 1.00 97.75 200 VAL A O 1
ATOM 1650 N N . LEU A 1 201 ? 2.112 -12.886 -9.192 1.00 97.19 201 LEU A N 1
ATOM 1651 C CA . LEU A 1 201 ? 2.847 -12.330 -8.060 1.00 97.19 201 LEU A CA 1
ATOM 1652 C C . LEU A 1 201 ? 2.357 -10.931 -7.646 1.00 97.19 201 LEU A C 1
ATOM 1654 O O . LEU A 1 201 ? 2.266 -10.660 -6.452 1.00 97.19 201 LEU A O 1
ATOM 1658 N N . GLU A 1 202 ? 1.951 -10.087 -8.600 1.00 97.19 202 GLU A N 1
ATOM 1659 C CA . GLU A 1 202 ? 1.348 -8.779 -8.302 1.00 97.19 202 GLU A CA 1
ATOM 1660 C C . GLU A 1 202 ? 0.058 -8.928 -7.510 1.00 97.19 202 GLU A C 1
ATOM 1662 O O . GLU A 1 202 ? -0.159 -8.246 -6.514 1.00 97.19 202 GLU A O 1
ATOM 1667 N N . HIS A 1 203 ? -0.792 -9.871 -7.912 1.00 98.00 203 HIS A N 1
ATOM 1668 C CA . HIS A 1 203 ? -2.058 -10.129 -7.235 1.00 98.00 203 HIS A CA 1
ATOM 1669 C C . HIS A 1 203 ? -1.826 -10.549 -5.779 1.00 98.00 203 HIS A C 1
ATOM 1671 O O . HIS A 1 203 ? -2.532 -10.086 -4.884 1.00 98.00 203 HIS A O 1
ATOM 1677 N N . TRP A 1 204 ? -0.801 -11.369 -5.522 1.00 98.38 204 TRP A N 1
ATOM 1678 C CA . TRP A 1 204 ? -0.396 -11.728 -4.162 1.00 98.38 204 TRP A CA 1
ATOM 1679 C C . TRP A 1 204 ? 0.135 -10.536 -3.373 1.00 98.38 204 TRP A C 1
ATOM 1681 O O . TRP A 1 204 ? -0.218 -10.377 -2.204 1.00 98.38 204 TRP A O 1
ATOM 1691 N N . PHE A 1 205 ? 0.944 -9.684 -4.003 1.00 97.38 205 PHE A N 1
ATOM 1692 C CA . PHE A 1 205 ? 1.453 -8.464 -3.384 1.00 97.38 205 PHE A CA 1
ATOM 1693 C C . PHE A 1 205 ? 0.311 -7.530 -2.973 1.00 97.38 205 PHE A C 1
ATOM 1695 O O . PHE A 1 205 ? 0.208 -7.141 -1.810 1.00 97.38 205 PHE A O 1
ATOM 1702 N N . ILE A 1 206 ? -0.614 -7.265 -3.889 1.00 98.12 206 ILE A N 1
ATOM 1703 C CA . ILE A 1 206 ? -1.800 -6.433 -3.674 1.00 98.12 206 ILE A CA 1
ATOM 1704 C C . ILE A 1 206 ? -2.692 -7.000 -2.566 1.00 98.12 206 ILE A C 1
ATOM 1706 O O . ILE A 1 206 ? -3.113 -6.263 -1.670 1.00 98.12 206 ILE A O 1
ATOM 1710 N N . LEU A 1 207 ? -2.958 -8.310 -2.601 1.00 98.44 207 LEU A N 1
ATOM 1711 C CA . LEU A 1 207 ? -3.730 -9.000 -1.571 1.00 98.44 207 LEU A CA 1
ATOM 1712 C C . LEU A 1 207 ? -3.077 -8.810 -0.194 1.00 98.44 207 LEU A C 1
ATOM 1714 O O . LEU A 1 207 ? -3.754 -8.440 0.766 1.00 98.44 207 LEU A O 1
ATOM 1718 N N . ALA A 1 208 ? -1.758 -8.996 -0.106 1.00 98.00 208 ALA A N 1
ATOM 1719 C CA . ALA A 1 208 ? -1.004 -8.842 1.132 1.00 98.00 208 ALA A CA 1
ATOM 1720 C C . ALA A 1 208 ? -1.005 -7.387 1.644 1.00 98.00 208 ALA A C 1
ATOM 1722 O O . ALA A 1 208 ? -1.112 -7.160 2.856 1.00 98.00 208 ALA A O 1
ATOM 1723 N N . VAL A 1 209 ? -0.957 -6.395 0.745 1.00 96.62 209 VAL A N 1
ATOM 1724 C CA . VAL A 1 209 ? -1.090 -4.968 1.093 1.00 96.62 209 VAL A CA 1
ATOM 1725 C C . VAL A 1 209 ? -2.477 -4.668 1.662 1.00 96.62 209 VAL A C 1
ATOM 1727 O O . VAL A 1 209 ? -2.575 -3.984 2.681 1.00 96.62 209 VAL A O 1
ATOM 1730 N N . GLY A 1 210 ? -3.548 -5.191 1.060 1.00 97.31 210 GLY A N 1
ATOM 1731 C CA . GLY A 1 210 ? -4.910 -4.992 1.569 1.00 97.31 210 GLY A CA 1
ATOM 1732 C C . GLY A 1 210 ? -5.154 -5.672 2.918 1.00 97.31 210 GLY A C 1
ATOM 1733 O O . GLY A 1 210 ? -5.746 -5.078 3.825 1.00 97.31 210 GLY A O 1
ATOM 1734 N N . CYS A 1 211 ? -4.639 -6.892 3.088 1.00 97.38 211 CYS A N 1
ATOM 1735 C CA . CYS A 1 211 ? -4.687 -7.621 4.353 1.00 97.38 211 CYS A CA 1
ATOM 1736 C C . CYS A 1 211 ? -3.983 -6.844 5.475 1.00 97.38 211 CYS A C 1
ATOM 1738 O O . CYS A 1 211 ? -4.588 -6.550 6.505 1.00 97.38 211 CYS A O 1
ATOM 1740 N N . SER A 1 212 ? -2.721 -6.468 5.268 1.00 95.19 212 SER A N 1
ATOM 1741 C CA . SER A 1 212 ? -1.899 -5.836 6.305 1.00 95.19 212 SER A CA 1
ATOM 1742 C C . SER A 1 212 ? -2.285 -4.374 6.560 1.00 95.19 212 SER A C 1
ATOM 1744 O O . SER A 1 212 ? -2.492 -3.985 7.714 1.00 95.19 212 SER A O 1
ATOM 1746 N N . GLY A 1 213 ? -2.435 -3.570 5.502 1.00 92.06 213 GLY A N 1
ATOM 1747 C CA . GLY A 1 213 ? -2.664 -2.126 5.589 1.00 92.06 213 GLY A CA 1
ATOM 1748 C C . GLY A 1 213 ? -3.933 -1.769 6.358 1.00 92.06 213 GLY A C 1
ATOM 1749 O O . GLY A 1 213 ? -3.923 -0.867 7.194 1.00 92.06 213 GLY A O 1
ATOM 1750 N N . SER A 1 214 ? -4.994 -2.553 6.170 1.00 92.56 214 SER A N 1
ATOM 1751 C CA . SER A 1 214 ? -6.272 -2.360 6.858 1.00 92.56 214 SER A CA 1
ATOM 1752 C C . SER A 1 214 ? -6.257 -2.712 8.350 1.00 92.56 214 SER A C 1
ATOM 1754 O O . SER A 1 214 ? -7.202 -2.354 9.054 1.00 92.56 214 SER A O 1
ATOM 1756 N N . MET A 1 215 ? -5.240 -3.429 8.845 1.00 93.25 215 MET A N 1
ATOM 1757 C CA . MET A 1 215 ? -5.157 -3.899 10.234 1.00 93.25 215 MET A CA 1
ATOM 1758 C C . MET A 1 215 ? -4.127 -3.151 11.073 1.00 93.25 215 MET A C 1
ATOM 1760 O O . MET A 1 215 ? -4.358 -2.957 12.269 1.00 93.25 215 MET A O 1
ATOM 1764 N N . VAL A 1 216 ? -3.001 -2.748 10.473 1.00 88.69 216 VAL A N 1
ATOM 1765 C CA . VAL A 1 216 ? -1.847 -2.175 11.186 1.00 88.69 216 VAL A CA 1
ATOM 1766 C C . VAL A 1 216 ? -2.278 -1.036 12.111 1.00 88.69 216 VAL A C 1
ATOM 1768 O O . VAL A 1 216 ? -2.027 -1.105 13.315 1.00 88.69 216 VAL A O 1
ATOM 1771 N N . TYR A 1 217 ? -3.016 -0.044 11.599 1.00 85.88 217 TYR A N 1
ATOM 1772 C CA . TYR A 1 217 ? -3.494 1.072 12.420 1.00 85.88 217 TYR A CA 1
ATOM 1773 C C . TYR A 1 217 ? -4.382 0.615 13.583 1.00 85.88 217 TYR A C 1
ATOM 1775 O O . TYR A 1 217 ? -4.188 1.045 14.714 1.00 85.88 217 TYR A O 1
ATOM 1783 N N . LYS A 1 218 ? -5.314 -0.309 13.341 1.00 89.25 218 LYS A N 1
ATOM 1784 C CA . LYS A 1 218 ? -6.316 -0.752 14.328 1.00 89.25 218 LYS A CA 1
ATOM 1785 C C . LYS A 1 218 ? -5.701 -1.521 15.485 1.00 89.25 218 LYS A C 1
ATOM 1787 O O . LYS A 1 218 ? -6.136 -1.374 16.630 1.00 89.25 218 LYS A O 1
ATOM 1792 N N . VAL A 1 219 ? -4.697 -2.346 15.190 1.00 89.38 219 VAL A N 1
ATOM 1793 C CA . VAL A 1 219 ? -3.938 -3.057 16.221 1.00 89.38 219 VAL A CA 1
ATOM 1794 C C . VAL A 1 219 ? -3.103 -2.063 17.022 1.00 89.38 219 VAL A C 1
ATOM 1796 O O . VAL A 1 219 ? -3.164 -2.087 18.251 1.00 89.38 219 VAL A O 1
ATOM 1799 N N . MET A 1 220 ? -2.394 -1.150 16.349 1.00 82.69 220 MET A N 1
ATOM 1800 C CA . MET A 1 220 ? -1.579 -0.128 17.014 1.00 82.69 220 MET A CA 1
ATOM 1801 C C . MET A 1 220 ? -2.416 0.795 17.898 1.00 82.69 220 MET A C 1
ATOM 1803 O O . MET A 1 220 ? -2.037 1.046 19.035 1.00 82.69 220 MET A O 1
ATOM 1807 N N . ALA A 1 221 ? -3.555 1.269 17.399 1.00 82.38 221 ALA A N 1
ATOM 1808 C CA . ALA A 1 221 ? -4.445 2.200 18.081 1.00 82.38 221 ALA A CA 1
ATOM 1809 C C . ALA A 1 221 ? -5.366 1.526 19.113 1.00 82.38 221 ALA A C 1
ATOM 1811 O O . ALA A 1 221 ? -6.164 2.210 19.751 1.00 82.38 221 ALA A O 1
ATOM 1812 N N . GLY A 1 222 ? -5.307 0.196 19.266 1.00 85.94 222 GLY A N 1
ATOM 1813 C CA . GLY A 1 222 ? -6.153 -0.531 20.215 1.00 85.94 222 GLY A CA 1
ATOM 1814 C C . GLY A 1 222 ? -7.652 -0.339 19.953 1.00 85.94 222 GLY A C 1
ATOM 1815 O O . GLY A 1 222 ? -8.437 -0.210 20.897 1.00 85.94 222 GLY A O 1
ATOM 1816 N N . SER A 1 223 ? -8.063 -0.270 18.684 1.00 87.06 223 SER A N 1
ATOM 1817 C CA . SER A 1 223 ? -9.445 0.048 18.298 1.00 87.06 223 SER A CA 1
ATOM 1818 C C . SER A 1 223 ? -10.284 -1.211 18.047 1.00 87.06 223 SER A C 1
ATOM 1820 O O . SER A 1 223 ? -9.758 -2.228 17.582 1.00 87.06 223 SER A O 1
ATOM 1822 N N . ARG A 1 224 ? -11.592 -1.156 18.329 1.00 89.25 224 ARG A N 1
ATOM 1823 C CA . ARG A 1 224 ? -12.582 -2.204 18.008 1.00 89.25 224 ARG A CA 1
ATOM 1824 C C . ARG A 1 224 ? -13.527 -1.743 16.912 1.00 89.25 224 ARG A C 1
ATOM 1826 O O . ARG A 1 224 ? -13.755 -0.547 16.779 1.00 89.25 224 ARG A O 1
ATOM 1833 N N . ILE A 1 225 ? -14.118 -2.696 16.200 1.00 89.88 225 ILE A N 1
ATOM 1834 C CA . ILE A 1 225 ? -15.236 -2.423 15.292 1.00 89.88 225 ILE A CA 1
ATOM 1835 C C . ILE A 1 225 ? -16.429 -1.942 16.126 1.00 89.88 225 ILE A C 1
ATOM 1837 O O . ILE A 1 225 ? -16.764 -2.572 17.132 1.00 89.88 225 ILE A O 1
ATOM 1841 N N . ALA A 1 226 ? -17.057 -0.846 15.710 1.00 87.31 226 ALA A N 1
ATOM 1842 C CA . ALA A 1 226 ? -18.265 -0.305 16.321 1.00 87.31 226 ALA A CA 1
ATOM 1843 C C . ALA A 1 226 ? -19.221 0.248 15.242 1.00 87.31 226 ALA A C 1
ATOM 1845 O O . ALA A 1 226 ? -18.775 0.625 14.150 1.00 87.31 226 ALA A O 1
ATOM 1846 N N . PRO A 1 227 ? -20.539 0.305 15.517 1.00 86.50 227 PRO A N 1
ATOM 1847 C CA . PRO A 1 227 ? -21.469 1.070 14.694 1.00 86.50 227 PRO A CA 1
ATOM 1848 C C . PRO A 1 227 ? -21.014 2.535 14.574 1.00 86.50 227 PRO A C 1
ATOM 1850 O O . PRO A 1 227 ? -20.482 3.066 15.551 1.00 86.50 227 PRO A O 1
ATOM 1853 N N . PRO A 1 228 ? -21.234 3.211 13.430 1.00 84.88 228 PRO A N 1
ATOM 1854 C CA . PRO A 1 228 ? -20.783 4.591 13.226 1.00 84.88 228 PRO A CA 1
ATOM 1855 C C . PRO A 1 228 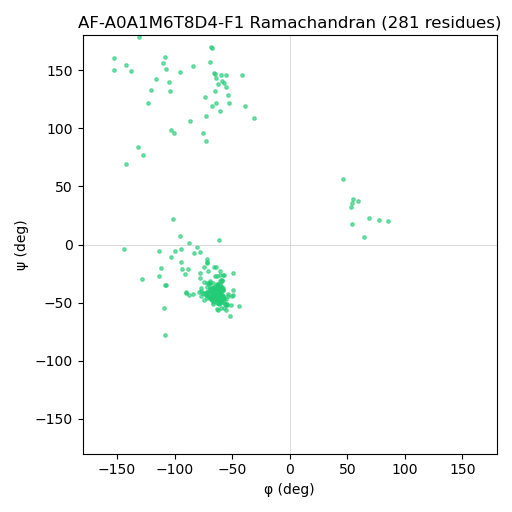? -21.238 5.562 14.322 1.00 84.88 228 PRO A C 1
ATOM 1857 O O . PRO A 1 228 ? -20.429 6.338 14.815 1.00 84.88 228 PRO A O 1
ATOM 1860 N N . GLU A 1 229 ? -22.496 5.460 14.758 1.00 85.56 229 GLU A N 1
ATOM 1861 C CA . GLU A 1 229 ? -23.069 6.303 15.818 1.00 85.56 229 GLU A CA 1
ATOM 1862 C C . GLU A 1 229 ? -22.339 6.120 17.155 1.00 85.56 229 GLU A C 1
ATOM 1864 O O . GLU A 1 229 ? -22.007 7.089 17.835 1.00 85.56 229 GLU A O 1
ATOM 1869 N N . GLN A 1 230 ? -22.018 4.872 17.508 1.00 83.44 230 GLN A N 1
ATOM 1870 C CA . GLN A 1 230 ? -21.273 4.563 18.725 1.00 83.44 230 GLN A CA 1
ATOM 1871 C C . GLN A 1 230 ? -19.808 4.991 18.614 1.00 83.44 230 GLN A C 1
ATOM 1873 O O . GLN A 1 230 ? -19.253 5.523 19.567 1.00 83.44 230 GLN A O 1
ATOM 1878 N N . ALA A 1 231 ? -19.173 4.784 17.458 1.00 83.88 231 ALA A N 1
ATOM 1879 C CA . ALA A 1 231 ? -17.801 5.226 17.231 1.00 83.88 231 ALA A CA 1
ATOM 1880 C C . ALA A 1 231 ? -17.673 6.754 17.299 1.00 83.88 231 ALA A C 1
ATOM 1882 O O . ALA A 1 231 ? -16.644 7.256 17.739 1.00 83.88 231 ALA A O 1
ATOM 1883 N N . GLU A 1 232 ? -18.698 7.488 16.868 1.00 82.00 232 GLU A N 1
ATOM 1884 C CA . GLU A 1 232 ? -18.762 8.945 16.968 1.00 82.00 232 GLU A CA 1
ATOM 1885 C C . GLU A 1 232 ? -18.976 9.414 18.413 1.00 82.00 232 GLU A C 1
ATOM 1887 O O . GLU A 1 232 ? -18.294 10.337 18.850 1.00 82.00 232 GLU A O 1
ATOM 1892 N N . ALA A 1 233 ? -19.828 8.732 19.184 1.00 81.88 233 ALA A N 1
ATOM 1893 C CA . ALA A 1 233 ? -20.023 9.017 20.607 1.00 81.88 233 ALA A CA 1
ATOM 1894 C C . ALA A 1 233 ? -18.787 8.679 21.468 1.00 81.88 233 ALA A C 1
ATOM 1896 O O . ALA A 1 233 ? -18.431 9.434 22.370 1.00 81.88 233 ALA A O 1
ATOM 1897 N N . ASP A 1 234 ? -18.105 7.570 21.162 1.00 77.25 234 ASP A N 1
ATOM 1898 C CA . ASP A 1 234 ? -16.909 7.092 21.873 1.00 77.25 234 ASP A CA 1
ATOM 1899 C C . ASP A 1 234 ? -15.635 7.878 21.481 1.00 77.25 234 ASP A C 1
ATOM 1901 O O . ASP A 1 234 ? -14.563 7.678 22.067 1.00 77.25 234 ASP A O 1
ATOM 1905 N N . LYS A 1 235 ? -15.710 8.773 20.482 1.00 69.25 235 LYS A N 1
ATOM 1906 C CA . LYS A 1 235 ? -14.599 9.659 20.114 1.00 69.25 235 LYS A CA 1
ATOM 1907 C C . LYS A 1 235 ? -14.439 10.736 21.186 1.00 69.25 235 LYS A C 1
ATOM 1909 O O . LYS A 1 235 ? -14.940 11.847 21.051 1.00 69.25 235 LYS A O 1
ATOM 1914 N N . GLU A 1 236 ? -13.638 10.443 22.216 1.00 61.34 236 GLU A N 1
ATOM 1915 C CA . GLU A 1 236 ? -12.991 11.515 22.979 1.00 61.34 236 GLU A CA 1
ATOM 1916 C C . GLU A 1 236 ? -12.254 12.414 21.969 1.00 61.34 236 GLU A C 1
ATOM 1918 O O . GLU A 1 236 ? -11.393 11.919 21.223 1.00 61.34 236 GLU A O 1
ATOM 1923 N N . PRO A 1 237 ? -12.560 13.720 21.912 1.00 48.91 237 PRO A N 1
ATOM 1924 C CA . PRO A 1 237 ? -11.949 14.600 20.938 1.00 48.91 237 PRO A CA 1
ATOM 1925 C C . PRO A 1 237 ? -10.430 14.605 21.169 1.00 48.91 237 PRO A C 1
ATOM 1927 O O . PRO A 1 237 ? -9.935 15.070 22.192 1.00 48.91 237 PRO A O 1
ATOM 1930 N N . LEU A 1 238 ? -9.677 14.096 20.187 1.00 52.03 238 LEU A N 1
ATOM 1931 C CA . LEU A 1 238 ? -8.243 14.349 19.968 1.00 52.03 238 LEU A CA 1
ATOM 1932 C C . LEU A 1 238 ? -7.172 13.512 20.712 1.00 52.03 238 LEU A C 1
ATOM 1934 O O . LEU A 1 238 ? -6.018 13.963 20.750 1.00 52.03 238 LEU A O 1
ATOM 1938 N N . ARG A 1 239 ? -7.439 12.311 21.250 1.00 61.56 239 ARG A N 1
ATOM 1939 C CA . ARG A 1 239 ? -6.361 11.513 21.896 1.00 61.56 239 ARG A CA 1
ATOM 1940 C C . ARG A 1 239 ? -5.593 10.546 20.992 1.00 61.56 239 ARG A C 1
ATOM 1942 O O . ARG A 1 239 ? -4.375 10.501 21.120 1.00 61.56 239 ARG A O 1
ATOM 1949 N N . ALA A 1 240 ? -6.217 9.812 20.070 1.00 57.75 240 ALA A N 1
ATOM 1950 C CA . ALA A 1 240 ? -5.519 8.737 19.343 1.00 57.75 240 ALA A CA 1
ATOM 1951 C C . ALA A 1 240 ? -4.410 9.246 18.399 1.00 57.75 240 ALA A C 1
ATOM 1953 O O . ALA A 1 240 ? -3.266 8.817 18.526 1.00 57.75 240 ALA A O 1
ATOM 1954 N N . GLY A 1 241 ? -4.705 10.219 17.527 1.00 58.81 241 GLY A N 1
ATOM 1955 C CA . GLY A 1 241 ? -3.706 10.812 16.625 1.00 58.81 241 GLY A CA 1
ATOM 1956 C C . GLY A 1 241 ? -2.563 11.501 17.377 1.00 58.81 241 GLY A C 1
ATOM 1957 O O . GLY A 1 241 ? -1.397 11.320 17.039 1.00 58.81 241 GLY A O 1
ATOM 1958 N N . ARG A 1 242 ? -2.868 12.206 18.478 1.00 65.88 242 ARG A N 1
ATOM 1959 C CA . ARG A 1 242 ? -1.845 12.809 19.349 1.00 65.88 242 ARG A CA 1
ATOM 1960 C C . ARG A 1 242 ? -1.031 11.774 20.117 1.00 65.88 242 ARG A C 1
ATOM 1962 O O . ARG A 1 242 ? 0.171 11.971 20.259 1.00 65.88 242 ARG A O 1
ATOM 1969 N N . LEU A 1 243 ? -1.636 10.684 20.598 1.00 65.50 243 LEU A N 1
ATOM 1970 C CA . LEU A 1 243 ? -0.892 9.580 21.206 1.00 65.50 243 LEU A CA 1
ATOM 1971 C C . LEU A 1 243 ? 0.042 8.964 20.171 1.00 65.50 243 LEU A C 1
ATOM 1973 O O . LEU A 1 243 ? 1.230 8.856 20.445 1.00 65.50 243 LEU A O 1
ATOM 1977 N N . ILE A 1 244 ? -0.462 8.619 18.986 1.00 63.94 244 ILE A N 1
ATOM 1978 C CA . ILE A 1 244 ? 0.349 8.033 17.917 1.00 63.94 244 ILE A CA 1
ATOM 1979 C C . ILE A 1 244 ? 1.476 8.983 17.524 1.00 63.94 244 ILE A C 1
ATOM 1981 O O . ILE A 1 244 ? 2.598 8.518 17.454 1.00 63.94 244 ILE A O 1
ATOM 1985 N N . LEU A 1 245 ? 1.250 10.291 17.372 1.00 62.56 245 LEU A N 1
ATOM 1986 C CA . LEU A 1 245 ? 2.325 11.264 17.126 1.00 62.56 245 LEU A CA 1
ATOM 1987 C C . LEU A 1 245 ? 3.335 11.332 18.281 1.00 62.56 245 LEU A C 1
ATOM 1989 O O . LEU A 1 245 ? 4.546 11.341 18.059 1.00 62.56 245 LEU A O 1
ATOM 1993 N N . ARG A 1 246 ? 2.853 11.326 19.529 1.00 66.81 246 ARG A N 1
ATOM 1994 C CA . ARG A 1 246 ? 3.701 11.339 20.730 1.00 66.81 246 ARG A CA 1
ATOM 1995 C C . ARG A 1 246 ? 4.556 10.076 20.836 1.00 66.81 246 ARG A C 1
ATOM 1997 O O . ARG A 1 246 ? 5.698 10.143 21.286 1.00 66.81 246 ARG A O 1
ATOM 2004 N N . TYR A 1 247 ? 4.015 8.936 20.419 1.00 65.50 247 TYR A N 1
ATOM 2005 C CA . TYR A 1 247 ? 4.726 7.666 20.356 1.00 65.50 247 TYR A CA 1
ATOM 2006 C C . TYR A 1 247 ? 5.623 7.584 19.120 1.00 65.50 247 TYR A C 1
ATOM 2008 O O . TYR A 1 247 ? 6.767 7.175 19.252 1.00 65.50 247 TYR A O 1
ATOM 2016 N N . ALA A 1 248 ? 5.178 8.043 17.954 1.00 62.66 248 ALA A N 1
ATOM 2017 C CA . ALA A 1 248 ? 5.953 8.081 16.719 1.00 62.66 248 ALA A CA 1
ATOM 2018 C C . ALA A 1 248 ? 7.232 8.899 16.906 1.00 62.66 248 ALA A C 1
ATOM 2020 O O . ALA A 1 248 ? 8.286 8.447 16.484 1.00 62.66 248 ALA A O 1
ATOM 2021 N N . GLY A 1 249 ? 7.191 10.014 17.645 1.00 62.00 249 GLY A N 1
ATOM 2022 C CA . GLY A 1 249 ? 8.405 10.741 18.036 1.00 62.00 249 GLY A CA 1
ATOM 2023 C C . GLY A 1 249 ? 9.384 9.907 18.879 1.00 62.00 249 GLY A C 1
ATOM 2024 O O . GLY A 1 249 ? 10.593 10.038 18.722 1.00 62.00 249 GLY A O 1
ATOM 2025 N N . ARG A 1 250 ? 8.884 8.997 19.728 1.00 61.66 250 ARG A N 1
ATOM 2026 C CA . ARG A 1 250 ? 9.712 8.056 20.510 1.00 61.66 250 ARG A CA 1
ATOM 2027 C C . ARG A 1 250 ? 10.217 6.866 19.683 1.00 61.66 250 ARG A C 1
ATOM 2029 O O . ARG A 1 250 ? 11.281 6.340 19.991 1.00 61.66 250 ARG A O 1
ATOM 2036 N N . PHE A 1 251 ? 9.486 6.452 18.647 1.00 58.66 251 PHE A N 1
ATOM 2037 C CA . PHE A 1 251 ? 9.850 5.327 17.772 1.00 58.66 251 PHE A CA 1
ATOM 2038 C C . PHE A 1 251 ? 10.608 5.736 16.512 1.00 58.66 251 PHE A C 1
ATOM 2040 O O . PHE A 1 251 ? 11.238 4.883 15.893 1.00 58.66 251 PHE A O 1
ATOM 2047 N N . ALA A 1 252 ? 10.607 7.022 16.159 1.00 58.44 252 ALA A N 1
ATOM 2048 C CA . ALA A 1 252 ? 11.339 7.545 15.016 1.00 58.44 252 ALA A CA 1
ATOM 2049 C C . ALA A 1 252 ? 12.813 7.142 15.099 1.00 58.44 252 ALA A C 1
ATOM 2051 O O . ALA A 1 252 ? 13.351 6.635 14.129 1.00 58.44 252 ALA A O 1
ATOM 2052 N N . VAL A 1 253 ? 13.438 7.252 16.274 1.00 51.03 253 VAL A N 1
ATOM 2053 C CA . VAL A 1 253 ? 14.854 6.907 16.465 1.00 51.03 253 VAL A CA 1
ATOM 2054 C C . VAL A 1 253 ? 15.153 5.422 16.187 1.00 51.03 253 VAL A C 1
ATOM 2056 O O . VAL A 1 253 ? 15.983 5.165 15.317 1.00 51.03 253 VAL A O 1
ATOM 2059 N N . PRO A 1 254 ? 14.502 4.428 16.829 1.00 54.56 254 PRO A N 1
ATOM 2060 C CA . PRO A 1 254 ? 14.770 3.020 16.530 1.00 54.56 254 PRO A CA 1
ATOM 2061 C C . PRO A 1 254 ? 14.342 2.599 15.115 1.00 54.56 254 PRO A C 1
ATOM 2063 O O . PRO A 1 254 ? 15.030 1.783 14.509 1.00 54.56 254 PRO A O 1
ATOM 2066 N N . ILE A 1 255 ? 13.268 3.169 14.552 1.00 61.34 255 ILE A N 1
ATOM 2067 C CA . ILE A 1 255 ? 12.845 2.895 13.165 1.00 61.34 255 ILE A CA 1
ATOM 2068 C C . ILE A 1 255 ? 13.860 3.457 12.164 1.00 61.34 255 ILE A C 1
ATOM 2070 O O . ILE A 1 255 ? 14.230 2.766 11.219 1.00 61.34 255 ILE A O 1
ATOM 2074 N N . ILE A 1 256 ? 14.353 4.678 12.386 1.00 61.88 256 ILE A N 1
ATOM 2075 C CA . ILE A 1 256 ? 15.402 5.299 11.568 1.00 61.88 256 ILE A CA 1
ATOM 2076 C C . ILE A 1 256 ? 16.707 4.509 11.706 1.00 61.88 256 ILE A C 1
ATOM 2078 O O . ILE A 1 256 ? 17.337 4.210 10.698 1.00 61.88 256 ILE A O 1
ATOM 2082 N N . ALA A 1 257 ? 17.094 4.107 12.919 1.00 57.91 257 ALA A N 1
ATOM 2083 C CA . ALA A 1 257 ? 18.293 3.302 13.146 1.00 57.91 257 ALA A CA 1
ATOM 2084 C C . ALA A 1 257 ? 18.208 1.938 12.442 1.00 57.91 257 ALA A C 1
ATOM 2086 O O . ALA A 1 257 ? 19.141 1.546 11.743 1.00 57.91 257 ALA A O 1
ATOM 2087 N N . LEU A 1 258 ? 17.072 1.244 12.558 1.00 64.75 258 LEU A N 1
ATOM 2088 C CA . LEU A 1 258 ? 16.820 -0.013 11.856 1.00 64.75 258 LEU A CA 1
ATOM 2089 C C . LEU A 1 258 ? 16.816 0.192 10.336 1.00 64.75 258 LEU A C 1
ATOM 2091 O O . LEU A 1 258 ? 17.443 -0.578 9.615 1.00 64.75 258 LEU A O 1
ATOM 2095 N N . GLY A 1 259 ? 16.184 1.264 9.857 1.00 68.12 259 GLY A N 1
ATOM 2096 C CA . GLY A 1 259 ? 16.189 1.663 8.452 1.00 68.12 259 GLY A CA 1
ATOM 2097 C C . GLY A 1 259 ? 17.599 1.911 7.919 1.00 68.12 259 GLY A C 1
ATOM 2098 O O . GLY A 1 259 ? 17.928 1.415 6.849 1.00 68.12 259 GLY A O 1
ATOM 2099 N N . ILE A 1 260 ? 18.466 2.587 8.679 1.00 63.50 260 ILE A N 1
ATOM 2100 C CA . ILE A 1 260 ? 19.877 2.823 8.327 1.00 63.50 260 ILE A CA 1
ATOM 2101 C C . ILE A 1 260 ? 20.661 1.505 8.257 1.00 63.50 260 ILE A C 1
ATOM 2103 O O . ILE A 1 260 ? 21.471 1.317 7.348 1.00 63.50 260 ILE A O 1
ATOM 2107 N N . VAL A 1 261 ? 20.430 0.587 9.199 1.00 62.38 261 VAL A N 1
ATOM 2108 C CA . VAL A 1 261 ? 21.099 -0.724 9.225 1.00 62.38 261 VAL A CA 1
ATOM 2109 C C . VAL A 1 261 ? 20.661 -1.577 8.036 1.00 62.38 261 VAL A C 1
ATOM 2111 O O . VAL A 1 261 ? 21.513 -2.077 7.302 1.00 62.38 261 VAL A O 1
ATOM 2114 N N . LEU A 1 262 ? 19.351 -1.684 7.800 1.00 64.38 262 LEU A N 1
ATOM 2115 C CA . LEU A 1 262 ? 18.787 -2.414 6.664 1.00 64.38 262 LEU A CA 1
ATOM 2116 C C . LEU A 1 262 ? 19.244 -1.809 5.336 1.00 64.38 262 LEU A C 1
ATOM 2118 O O . LEU A 1 262 ? 19.710 -2.533 4.461 1.00 64.38 262 LEU A O 1
ATOM 2122 N N . PHE A 1 263 ? 19.197 -0.483 5.214 1.00 66.38 263 PHE A N 1
ATOM 2123 C CA . PHE A 1 263 ? 19.718 0.250 4.066 1.00 66.38 263 PHE A CA 1
ATOM 2124 C C . PHE A 1 263 ? 21.183 -0.089 3.810 1.00 66.38 263 PHE A C 1
ATOM 2126 O O . PHE A 1 263 ? 21.551 -0.411 2.684 1.00 66.38 263 PHE A O 1
ATOM 2133 N N . ARG A 1 264 ? 22.027 -0.086 4.849 1.00 61.38 264 ARG A N 1
ATOM 2134 C CA . ARG A 1 264 ? 23.441 -0.431 4.690 1.00 61.38 264 ARG A CA 1
ATOM 2135 C C . ARG A 1 264 ? 23.643 -1.861 4.196 1.00 61.38 264 ARG A C 1
ATOM 2137 O O . ARG A 1 264 ? 24.459 -2.067 3.301 1.00 61.38 264 ARG A O 1
ATOM 2144 N N . MET A 1 265 ? 22.908 -2.819 4.755 1.00 63.50 265 MET A N 1
ATOM 2145 C CA . MET A 1 265 ? 23.005 -4.227 4.361 1.00 63.50 265 MET A CA 1
ATOM 2146 C C . MET A 1 265 ? 22.540 -4.449 2.916 1.00 63.50 265 MET A C 1
ATOM 2148 O O . MET A 1 265 ? 23.197 -5.164 2.163 1.00 63.50 265 MET A O 1
ATOM 2152 N N . ILE A 1 266 ? 21.439 -3.806 2.517 1.00 63.53 266 ILE A N 1
ATOM 2153 C CA . ILE A 1 266 ? 20.851 -3.939 1.177 1.00 63.53 266 ILE A CA 1
ATOM 2154 C C . ILE A 1 266 ? 21.713 -3.233 0.121 1.00 63.53 266 ILE A C 1
ATOM 2156 O O . ILE A 1 266 ? 21.993 -3.806 -0.931 1.00 63.53 266 ILE A O 1
ATOM 2160 N N . VAL A 1 267 ? 22.155 -2.001 0.390 1.00 59.75 267 VAL A N 1
ATOM 2161 C CA . VAL A 1 267 ? 22.828 -1.152 -0.605 1.00 59.75 267 VAL A CA 1
ATOM 2162 C C . VAL A 1 267 ? 24.278 -1.559 -0.823 1.00 59.75 267 VAL A C 1
ATOM 2164 O O . VAL A 1 267 ? 24.726 -1.627 -1.969 1.00 59.75 267 VAL A O 1
ATOM 2167 N N . PHE A 1 268 ? 25.020 -1.834 0.250 1.00 61.91 268 PHE A N 1
ATOM 2168 C CA . PHE A 1 268 ? 26.463 -2.052 0.141 1.00 61.91 268 PHE A CA 1
ATOM 2169 C C . PHE A 1 268 ? 26.849 -3.523 0.004 1.00 61.91 268 PHE A C 1
ATOM 2171 O O . PHE A 1 268 ? 28.035 -3.807 -0.136 1.00 61.91 268 PHE A O 1
ATOM 2178 N N . GLY A 1 269 ? 25.888 -4.456 0.067 1.00 56.88 269 GLY A N 1
ATOM 2179 C CA . GLY A 1 269 ? 26.175 -5.895 0.059 1.00 56.88 269 GLY A CA 1
ATOM 2180 C C . GLY A 1 269 ? 27.173 -6.306 1.146 1.00 56.88 269 GLY A C 1
ATOM 2181 O O . GLY A 1 269 ? 27.799 -7.359 1.052 1.00 56.88 269 GLY A O 1
ATOM 2182 N N . THR A 1 270 ? 27.378 -5.453 2.155 1.00 45.12 270 THR A N 1
ATOM 2183 C CA . THR A 1 270 ? 28.372 -5.687 3.185 1.00 45.12 270 THR A CA 1
ATOM 2184 C C . THR A 1 270 ? 27.850 -6.800 4.075 1.00 45.12 270 THR A C 1
ATOM 2186 O O . THR A 1 270 ? 26.898 -6.638 4.839 1.00 45.12 270 THR A O 1
ATOM 2189 N N . THR A 1 271 ? 28.514 -7.952 3.977 1.00 41.94 271 THR A N 1
ATOM 2190 C CA . THR A 1 271 ? 28.591 -8.942 5.052 1.00 41.94 271 THR A CA 1
ATOM 2191 C C . THR A 1 271 ? 28.789 -8.231 6.390 1.00 41.94 271 THR A C 1
ATOM 2193 O O . THR A 1 271 ? 29.439 -7.180 6.434 1.00 41.94 271 THR A O 1
ATOM 2196 N N . PRO A 1 272 ? 28.212 -8.770 7.474 1.00 45.25 272 PRO A N 1
ATOM 2197 C CA . PRO A 1 272 ? 27.862 -8.003 8.654 1.00 45.25 272 PRO A CA 1
ATOM 2198 C C . PRO A 1 272 ? 29.074 -7.233 9.168 1.00 45.25 272 PRO A C 1
ATOM 2200 O O . PRO A 1 272 ? 30.129 -7.816 9.433 1.00 45.25 272 PRO A O 1
ATOM 2203 N N . ILE A 1 273 ? 28.892 -5.926 9.386 1.00 47.81 273 ILE A N 1
ATOM 2204 C CA . ILE A 1 273 ? 29.620 -5.217 10.443 1.00 47.81 273 ILE A CA 1
ATOM 2205 C C . ILE A 1 273 ? 29.655 -6.197 11.608 1.00 47.81 273 ILE A C 1
ATOM 2207 O O . ILE A 1 273 ? 28.577 -6.623 12.019 1.00 47.81 273 ILE A O 1
ATOM 2211 N N . HIS A 1 274 ? 30.850 -6.614 12.051 1.00 53.22 274 HIS A N 1
ATOM 2212 C CA . HIS A 1 274 ? 31.029 -7.560 13.155 1.00 53.22 274 HIS A CA 1
ATOM 2213 C C . HIS A 1 274 ? 29.885 -7.382 14.151 1.00 53.22 274 HIS A C 1
ATOM 2215 O O . HIS A 1 274 ? 29.832 -6.335 14.795 1.00 53.22 274 HIS A O 1
ATOM 2221 N N . MET A 1 275 ? 28.952 -8.343 14.225 1.00 50.94 275 MET A N 1
ATOM 2222 C CA . MET A 1 275 ? 27.684 -8.220 14.974 1.00 50.94 275 MET A CA 1
ATOM 2223 C C . MET A 1 275 ? 27.903 -7.706 16.408 1.00 50.94 275 MET A C 1
ATOM 2225 O O . MET A 1 275 ? 27.050 -7.028 16.969 1.00 50.94 275 MET A O 1
ATOM 2229 N N . LYS A 1 276 ? 29.109 -7.925 16.950 1.00 52.59 276 LYS A N 1
ATOM 2230 C CA . LYS A 1 276 ? 29.644 -7.334 18.183 1.00 52.59 276 LYS A CA 1
ATOM 2231 C C . LYS A 1 276 ? 29.500 -5.804 18.287 1.00 52.59 276 LYS A C 1
ATOM 2233 O O . LYS A 1 276 ? 29.122 -5.323 19.345 1.00 52.59 276 LYS A O 1
ATOM 2238 N N . LYS A 1 277 ? 29.770 -5.030 17.227 1.00 53.41 277 LYS A N 1
ATOM 2239 C CA . LYS A 1 277 ? 29.643 -3.556 17.240 1.00 53.41 277 LYS A CA 1
ATOM 2240 C C . LYS A 1 277 ? 28.189 -3.090 17.205 1.00 53.41 277 LYS A C 1
ATOM 2242 O O . LYS A 1 277 ? 27.882 -2.058 17.785 1.00 53.41 277 LYS A O 1
ATOM 2247 N N . LEU A 1 278 ? 27.310 -3.842 16.541 1.00 46.28 278 LEU A N 1
ATOM 2248 C CA . LEU A 1 278 ? 25.881 -3.540 16.524 1.00 46.28 278 LEU A CA 1
ATOM 2249 C C . LEU A 1 278 ? 25.248 -3.869 17.886 1.00 46.28 278 LEU A C 1
ATOM 2251 O O . LEU A 1 278 ? 24.515 -3.055 18.429 1.00 46.28 278 LEU A O 1
ATOM 2255 N N . ALA A 1 279 ? 25.601 -5.015 18.479 1.00 52.69 279 ALA A N 1
ATOM 2256 C CA . ALA A 1 279 ? 25.151 -5.403 19.816 1.00 52.69 279 ALA A CA 1
ATOM 2257 C C . ALA A 1 279 ? 25.592 -4.402 20.901 1.00 52.69 279 ALA A C 1
ATOM 2259 O O . ALA A 1 279 ? 24.810 -4.099 21.791 1.00 52.69 279 ALA A O 1
ATOM 2260 N N . ALA A 1 280 ? 26.797 -3.831 20.784 1.00 56.31 280 ALA A N 1
ATOM 2261 C CA . ALA A 1 280 ? 27.301 -2.795 21.691 1.00 56.31 280 ALA A CA 1
ATOM 2262 C C . ALA A 1 280 ? 26.631 -1.414 21.529 1.00 56.31 280 ALA A C 1
ATOM 2264 O O . ALA A 1 280 ? 26.851 -0.544 22.358 1.00 56.31 280 ALA A O 1
ATOM 2265 N N . PHE A 1 281 ? 25.858 -1.186 20.461 1.00 47.75 281 PHE A N 1
ATOM 2266 C CA . PHE A 1 281 ? 25.068 0.040 20.285 1.00 47.75 281 PHE A CA 1
ATOM 2267 C C . PHE A 1 281 ? 23.665 -0.077 20.906 1.00 47.75 281 PHE A C 1
ATOM 2269 O O . PHE A 1 281 ? 23.025 0.937 21.173 1.00 47.75 281 PHE A O 1
ATOM 2276 N N . PHE A 1 282 ? 23.175 -1.306 21.106 1.00 46.94 282 PHE A N 1
ATOM 2277 C CA . PHE A 1 282 ? 21.843 -1.589 21.656 1.00 46.94 282 PHE A CA 1
ATOM 2278 C C . PHE A 1 282 ? 21.850 -2.031 23.131 1.00 46.94 282 PHE A C 1
ATOM 2280 O O . PHE A 1 282 ? 20.772 -2.115 23.719 1.00 46.94 282 PHE A O 1
ATOM 2287 N N . MET A 1 283 ? 23.021 -2.328 23.704 1.00 51.72 283 MET A N 1
ATOM 2288 C CA . MET A 1 283 ? 23.238 -2.487 25.152 1.00 51.72 283 MET A CA 1
ATOM 2289 C C . MET A 1 283 ? 23.700 -1.166 25.752 1.00 51.72 283 MET A C 1
ATOM 2291 O O . MET A 1 283 ? 23.225 -0.845 26.861 1.00 51.72 283 MET A O 1
#